Protein AF-A0A067BXY3-F1 (afdb_monomer_lite)

Foldseek 3Di:
DDDDDPDQDDFDDFDCPVLVVLLVQLLVLLLVLLVVVVVCLVLFDPQLNVLSVLLNVLSVLLSVLSNVLVVLLVVLVRRLVRLVVVLVPDPDPVVNVSSLVVNLVSLVCLLVSLVSSLVSLVSSLVSLVVSLVSLVSSLVRLCVSLPDDPPDDPVSNVVSVVVNVVVVVSSVSSNVSSVSSSVSSVVVNVVSVVRNVVSVVVSVVSPDDPVVVVVVVVVVVVVVVD

Sequence (226 aa):
MGNYFTTPPPPPPPVIARWRDAKSAGWGNCRGSILALLDEKYQYSPEALDCINAIYTHMDRALDLHQGATHEMYQWCDQVESYIGGFLLCDDRADAAKLRDAILPLLDVAEKTMKTTIKSLESAILDVNAAIGLLIQFRVAINKSFAPNAGRLVAQRNAATLSLDAANACLVATRDALERARDALKRDMDLAKAIAATSGVVRVFIGMDTLALSDVQQQYLLQARE

Radius of gyration: 27.61 Å; chains: 1; bounding box: 77×24×94 Å

Structure (mmCIF, N/CA/C/O backbone):
data_AF-A0A067BXY3-F1
#
_entry.id   AF-A0A067BXY3-F1
#
loop_
_atom_site.group_PDB
_atom_site.id
_atom_site.type_symbol
_atom_site.label_atom_id
_atom_site.label_alt_id
_atom_site.label_comp_id
_atom_site.label_asym_id
_atom_site.label_entity_id
_atom_site.label_seq_id
_atom_site.pdbx_PDB_ins_code
_atom_site.Cartn_x
_atom_site.Cartn_y
_atom_site.Cartn_z
_atom_site.occupancy
_atom_site.B_iso_or_equiv
_atom_site.auth_seq_id
_atom_site.auth_comp_id
_atom_site.auth_asym_id
_atom_site.auth_atom_id
_atom_site.pdbx_PDB_model_num
ATOM 1 N N . MET A 1 1 ? 3.308 -2.550 -52.127 1.00 38.56 1 MET A N 1
ATOM 2 C CA . MET A 1 1 ? 2.968 -1.798 -50.902 1.00 38.56 1 MET A CA 1
ATOM 3 C C . MET A 1 1 ? 2.252 -2.752 -49.967 1.00 38.56 1 MET A C 1
ATOM 5 O O . MET A 1 1 ? 1.154 -3.177 -50.291 1.00 38.56 1 MET A O 1
ATOM 9 N N . GLY A 1 2 ? 2.898 -3.161 -48.880 1.00 33.81 2 GLY A N 1
ATOM 10 C CA . GLY A 1 2 ? 2.303 -4.034 -47.871 1.00 33.81 2 GLY A CA 1
ATOM 11 C C . GLY A 1 2 ? 2.888 -3.664 -46.520 1.00 33.81 2 GLY A C 1
ATOM 12 O O . GLY A 1 2 ? 4.048 -3.965 -46.259 1.00 33.81 2 GLY A O 1
ATOM 13 N N . ASN A 1 3 ? 2.102 -2.943 -45.721 1.00 41.59 3 ASN A N 1
ATOM 14 C CA . ASN A 1 3 ? 2.408 -2.598 -44.338 1.00 41.59 3 ASN A CA 1
ATOM 15 C C . ASN A 1 3 ? 2.395 -3.883 -43.502 1.00 41.59 3 ASN A C 1
ATOM 17 O O . ASN A 1 3 ? 1.326 -4.359 -43.125 1.00 41.59 3 ASN A O 1
ATOM 21 N N . TYR A 1 4 ? 3.569 -4.440 -43.212 1.00 41.94 4 TYR A N 1
ATOM 22 C CA . TYR A 1 4 ? 3.706 -5.473 -42.192 1.00 41.94 4 TYR A CA 1
ATOM 23 C C . TYR A 1 4 ? 3.948 -4.793 -40.844 1.00 41.94 4 TYR A C 1
ATOM 25 O O . TYR A 1 4 ? 5.049 -4.352 -40.544 1.00 41.94 4 TYR A O 1
ATOM 33 N N . PHE A 1 5 ? 2.856 -4.656 -40.092 1.00 39.19 5 PHE A N 1
ATOM 34 C CA . PHE A 1 5 ? 2.786 -4.661 -38.630 1.00 39.19 5 PHE A CA 1
ATOM 35 C C . PHE A 1 5 ? 3.930 -3.970 -37.868 1.00 39.19 5 PHE A C 1
ATOM 37 O O . PHE A 1 5 ? 4.906 -4.581 -37.447 1.00 39.19 5 PHE A O 1
ATOM 44 N N . THR A 1 6 ? 3.703 -2.692 -37.570 1.00 43.66 6 THR A N 1
ATOM 45 C CA . THR A 1 6 ? 4.371 -1.873 -36.544 1.00 43.66 6 THR A CA 1
ATOM 46 C C . THR A 1 6 ? 3.985 -2.292 -35.116 1.00 43.66 6 THR A C 1
ATOM 48 O O . THR A 1 6 ? 3.728 -1.443 -34.262 1.00 43.66 6 THR A O 1
ATOM 51 N N . THR A 1 7 ? 3.849 -3.589 -34.845 1.00 43.31 7 THR A N 1
ATOM 52 C CA . THR A 1 7 ? 3.579 -4.076 -33.489 1.00 43.31 7 THR A CA 1
ATOM 53 C C . THR A 1 7 ? 4.906 -4.412 -32.821 1.00 43.31 7 THR A C 1
ATOM 55 O O . THR A 1 7 ? 5.652 -5.217 -33.385 1.00 43.31 7 THR A O 1
ATOM 58 N N . PRO A 1 8 ? 5.222 -3.814 -31.657 1.00 50.06 8 PRO A N 1
ATOM 59 C CA . PRO A 1 8 ? 6.421 -4.178 -30.917 1.00 50.06 8 PRO A CA 1
ATOM 60 C C . PRO A 1 8 ? 6.416 -5.686 -30.624 1.00 50.06 8 PRO A C 1
ATOM 62 O O . PRO A 1 8 ? 5.335 -6.277 -30.494 1.00 50.06 8 PRO A O 1
ATOM 65 N N . PRO A 1 9 ? 7.600 -6.321 -30.559 1.00 62.44 9 PRO A N 1
ATOM 66 C CA . PRO A 1 9 ? 7.697 -7.740 -30.249 1.00 62.44 9 PRO A CA 1
ATOM 67 C C . PRO A 1 9 ? 6.969 -8.028 -28.928 1.00 62.44 9 PRO A C 1
ATOM 69 O O . PRO A 1 9 ? 7.043 -7.208 -28.014 1.00 62.44 9 PRO A O 1
ATOM 72 N N . PRO A 1 10 ? 6.235 -9.147 -28.812 1.00 59.78 10 PRO A N 1
ATOM 73 C CA . PRO A 1 10 ? 5.548 -9.478 -27.573 1.00 59.78 10 PRO A CA 1
ATOM 74 C C . PRO A 1 10 ? 6.567 -9.605 -26.430 1.00 59.78 10 PRO A C 1
ATOM 76 O O . PRO A 1 10 ? 7.665 -10.126 -26.655 1.00 59.78 10 PRO A O 1
ATOM 79 N N . PRO A 1 11 ? 6.228 -9.148 -25.211 1.00 54.69 11 PRO A N 1
ATOM 80 C CA . PRO A 1 11 ? 7.117 -9.306 -24.074 1.00 54.69 11 PRO A CA 1
ATOM 81 C C . PRO A 1 11 ? 7.351 -10.805 -23.823 1.00 54.69 11 PRO A C 1
ATOM 83 O O . PRO A 1 11 ? 6.398 -11.592 -23.901 1.00 54.69 11 PRO A O 1
ATOM 86 N N . PRO A 1 12 ? 8.592 -11.224 -23.529 1.00 54.41 12 PRO A N 1
ATOM 87 C CA . PRO A 1 12 ? 8.839 -12.574 -23.040 1.00 54.41 12 PRO A CA 1
ATOM 88 C C . PRO A 1 12 ? 8.033 -12.863 -21.746 1.00 54.41 12 PRO A C 1
ATOM 90 O O . PRO A 1 12 ? 7.534 -11.944 -21.089 1.00 54.41 12 PRO A O 1
ATOM 93 N N . PRO A 1 13 ? 7.807 -14.144 -21.400 1.00 54.50 13 PRO A N 1
ATOM 94 C CA . PRO A 1 13 ? 6.911 -14.505 -20.303 1.00 54.50 13 PRO A CA 1
ATOM 95 C C . PRO A 1 13 ? 7.419 -13.987 -18.938 1.00 54.50 13 PRO A C 1
ATOM 97 O O . PRO A 1 13 ? 8.599 -14.158 -18.628 1.00 54.50 13 PRO A O 1
ATOM 100 N N . PRO A 1 14 ? 6.542 -13.397 -18.098 1.00 54.00 14 PRO A N 1
ATOM 101 C CA . PRO A 1 14 ? 6.926 -12.768 -16.832 1.00 54.00 14 PRO A CA 1
ATOM 102 C C . PRO A 1 14 ? 7.268 -13.776 -15.721 1.00 54.00 14 PRO A C 1
ATOM 104 O O . PRO A 1 14 ? 6.748 -14.896 -15.683 1.00 54.00 14 PRO A O 1
ATOM 107 N N . VAL A 1 15 ? 8.084 -13.352 -14.747 1.00 52.34 15 VAL A N 1
ATOM 108 C CA . VAL A 1 15 ? 8.437 -14.140 -13.551 1.00 52.34 15 VAL A CA 1
ATOM 109 C C . VAL A 1 15 ? 7.447 -13.839 -12.413 1.00 52.34 15 VAL A C 1
ATOM 111 O O . VAL A 1 15 ? 7.640 -12.954 -11.588 1.00 52.34 15 VAL A O 1
ATOM 114 N N . ILE A 1 16 ? 6.379 -14.637 -12.332 1.00 49.88 16 ILE A N 1
ATOM 115 C CA . ILE A 1 16 ? 5.170 -14.441 -11.494 1.00 49.88 16 ILE A CA 1
ATOM 116 C C . ILE A 1 16 ? 5.427 -14.362 -9.961 1.00 49.88 16 ILE A C 1
ATOM 118 O O . ILE A 1 16 ? 4.531 -14.009 -9.192 1.00 49.88 16 ILE A O 1
ATOM 122 N N . ALA A 1 17 ? 6.629 -14.678 -9.467 1.00 47.41 17 ALA A N 1
ATOM 123 C CA . ALA A 1 17 ? 6.896 -14.864 -8.034 1.00 47.41 17 ALA A CA 1
ATOM 124 C C . ALA A 1 17 ? 6.681 -13.601 -7.165 1.00 47.41 17 ALA A C 1
ATOM 126 O O . ALA A 1 17 ? 6.053 -13.693 -6.110 1.00 47.41 17 ALA A O 1
ATOM 127 N N . ARG A 1 18 ? 7.117 -12.415 -7.617 1.00 52.28 18 ARG A N 1
ATOM 128 C CA . ARG A 1 18 ? 7.128 -11.180 -6.794 1.00 52.28 18 ARG A CA 1
ATOM 129 C C . ARG A 1 18 ? 5.730 -10.654 -6.442 1.00 52.28 18 ARG A C 1
ATOM 131 O O . ARG A 1 18 ? 5.521 -10.062 -5.385 1.00 52.28 18 ARG A O 1
ATOM 138 N N . TRP A 1 19 ? 4.749 -10.948 -7.290 1.00 50.38 19 TRP A N 1
ATOM 139 C CA . TRP A 1 19 ? 3.349 -10.559 -7.121 1.00 50.38 19 TRP A CA 1
ATOM 140 C C . TRP A 1 19 ? 2.661 -11.215 -5.920 1.00 50.38 19 TRP A C 1
ATOM 142 O O . TRP A 1 19 ? 1.748 -10.634 -5.327 1.00 50.38 19 TRP A O 1
ATOM 152 N N . ARG A 1 20 ? 3.062 -12.443 -5.562 1.00 45.59 20 ARG A N 1
ATOM 153 C CA . ARG A 1 20 ? 2.504 -13.147 -4.395 1.00 45.59 20 ARG A CA 1
ATOM 154 C C . ARG A 1 20 ? 3.016 -12.568 -3.086 1.00 45.59 20 ARG A C 1
ATOM 156 O O . ARG A 1 20 ? 2.233 -12.448 -2.147 1.00 45.59 20 ARG A O 1
ATOM 163 N N . ASP A 1 21 ? 4.284 -12.178 -3.044 1.00 48.50 21 ASP A N 1
ATOM 164 C CA . ASP A 1 21 ? 4.921 -11.704 -1.817 1.00 48.50 21 ASP A CA 1
ATOM 165 C C . ASP A 1 21 ? 4.358 -10.344 -1.384 1.00 48.50 21 ASP A C 1
ATOM 167 O O . ASP A 1 21 ? 4.033 -10.167 -0.208 1.00 48.50 21 ASP A O 1
ATOM 171 N N . ALA A 1 22 ? 4.096 -9.436 -2.331 1.00 50.34 22 ALA A N 1
ATOM 172 C CA . ALA A 1 22 ? 3.440 -8.155 -2.058 1.00 50.34 22 ALA A CA 1
ATOM 173 C C . ALA A 1 22 ? 1.982 -8.306 -1.590 1.00 50.34 22 ALA A C 1
ATOM 175 O O . ALA A 1 22 ? 1.555 -7.630 -0.653 1.00 50.34 22 ALA A O 1
ATOM 176 N N . LYS A 1 23 ? 1.228 -9.262 -2.158 1.00 48.56 23 LYS A N 1
ATOM 177 C CA . LYS A 1 23 ? -0.114 -9.623 -1.659 1.00 48.56 23 LYS A CA 1
ATOM 178 C C . LYS A 1 23 ? -0.086 -10.207 -0.241 1.00 48.56 23 LYS A C 1
ATOM 180 O O . LYS A 1 23 ? -1.101 -10.165 0.451 1.00 48.56 23 LYS A O 1
ATOM 185 N N . SER A 1 24 ? 1.052 -10.744 0.202 1.00 47.94 24 SER A N 1
ATOM 186 C CA . SER A 1 24 ? 1.204 -11.376 1.517 1.00 47.94 24 SER A CA 1
ATOM 187 C C . SER A 1 24 ? 1.585 -10.411 2.647 1.00 47.94 24 SER A C 1
ATOM 189 O O . SER A 1 24 ? 1.616 -10.828 3.806 1.00 47.94 24 SER A O 1
ATOM 191 N N . ALA A 1 25 ? 1.864 -9.135 2.344 1.00 54.31 25 ALA A N 1
ATOM 192 C CA . ALA A 1 25 ? 2.421 -8.156 3.277 1.00 54.31 25 ALA A CA 1
ATOM 193 C C . ALA A 1 25 ? 1.459 -7.779 4.426 1.00 54.31 25 ALA A C 1
ATOM 195 O O . ALA A 1 25 ? 0.867 -6.708 4.444 1.00 54.31 25 ALA A O 1
ATOM 196 N N . GLY A 1 26 ? 1.273 -8.666 5.407 1.00 60.56 26 GLY A N 1
ATOM 197 C CA . GLY A 1 26 ? 0.579 -8.406 6.676 1.00 60.56 26 GLY A CA 1
ATOM 198 C C . GLY A 1 26 ? -0.936 -8.164 6.599 1.00 60.56 26 GLY A C 1
ATOM 199 O O . GLY A 1 26 ? -1.611 -8.288 7.623 1.00 60.56 26 GLY A O 1
ATOM 200 N N . TRP A 1 27 ? -1.491 -7.892 5.414 1.00 71.31 27 TRP A N 1
ATOM 201 C CA . TRP A 1 27 ? -2.904 -7.566 5.206 1.00 71.31 27 TRP A CA 1
ATOM 202 C C . TRP A 1 27 ? -3.862 -8.665 5.658 1.00 71.31 27 TRP A C 1
ATOM 204 O O . TRP A 1 27 ? -4.908 -8.356 6.220 1.00 71.31 27 TRP A O 1
ATOM 214 N N . GLY A 1 28 ? -3.499 -9.942 5.487 1.00 72.50 28 GLY A N 1
ATOM 215 C CA . GLY A 1 28 ? -4.314 -11.067 5.962 1.00 72.50 28 GLY A CA 1
ATOM 216 C C . GLY A 1 28 ? -4.523 -11.039 7.479 1.00 72.50 28 GLY A C 1
ATOM 217 O O . GLY A 1 28 ? -5.653 -11.148 7.950 1.00 72.50 28 GLY A O 1
ATOM 218 N N . ASN A 1 29 ? -3.451 -10.794 8.238 1.00 74.19 29 ASN A N 1
ATOM 219 C CA . ASN A 1 29 ? -3.524 -10.667 9.695 1.00 74.19 29 ASN A CA 1
ATOM 220 C C . ASN A 1 29 ? -4.295 -9.410 10.099 1.00 74.19 29 ASN A C 1
ATOM 222 O O . ASN A 1 29 ? -5.140 -9.467 10.984 1.00 74.19 29 ASN A O 1
ATOM 226 N N . CYS A 1 30 ? -4.043 -8.289 9.421 1.00 75.25 30 CYS A N 1
ATOM 227 C CA . CYS A 1 30 ? -4.714 -7.031 9.717 1.00 75.25 30 CYS A CA 1
ATOM 228 C C . CYS A 1 30 ? -6.228 -7.103 9.477 1.00 75.25 30 CYS A C 1
ATOM 230 O O . CYS A 1 30 ? -7.015 -6.687 10.326 1.00 75.25 30 CYS A O 1
ATOM 232 N N . ARG A 1 31 ? -6.644 -7.684 8.347 1.00 79.31 31 ARG A N 1
ATOM 233 C CA . ARG A 1 31 ? -8.053 -7.912 8.022 1.00 79.31 31 ARG A CA 1
ATOM 234 C C . ARG A 1 31 ? -8.691 -8.897 8.998 1.00 79.31 31 ARG A C 1
ATOM 236 O O . ARG A 1 31 ? -9.789 -8.636 9.472 1.00 79.31 31 ARG A O 1
ATOM 243 N N . GLY A 1 32 ? -7.991 -9.981 9.342 1.00 80.31 32 GLY A N 1
ATOM 244 C CA . GLY A 1 32 ? -8.447 -10.949 10.341 1.00 80.31 32 GLY A CA 1
ATOM 245 C C . GLY A 1 32 ? -8.714 -10.311 11.706 1.00 80.31 32 GLY A C 1
ATOM 246 O O . GLY A 1 32 ? -9.763 -10.555 12.292 1.00 80.31 32 GLY A O 1
ATOM 247 N N . SER A 1 33 ? -7.821 -9.437 12.183 1.00 81.31 33 SER A N 1
ATOM 248 C CA . SER A 1 33 ? -8.006 -8.728 13.456 1.00 81.31 33 SER A CA 1
ATOM 249 C C . SER A 1 33 ? -9.225 -7.798 13.452 1.00 81.31 33 SER A C 1
ATOM 251 O O . SER A 1 33 ? -9.976 -7.775 14.421 1.00 81.31 33 SER A O 1
ATOM 253 N N . ILE A 1 34 ? -9.465 -7.066 12.360 1.00 81.12 34 ILE A N 1
ATOM 254 C CA . ILE A 1 34 ? -10.625 -6.163 12.257 1.00 81.12 34 ILE A CA 1
ATOM 255 C C . ILE A 1 34 ? -11.932 -6.950 12.144 1.00 81.12 34 ILE A C 1
ATOM 257 O O . ILE A 1 34 ? -12.920 -6.580 12.772 1.00 81.12 34 ILE A O 1
ATOM 261 N N . LEU A 1 35 ? -11.947 -8.040 11.373 1.00 82.56 35 LEU A N 1
ATOM 262 C CA . LEU A 1 35 ? -13.122 -8.907 11.262 1.00 82.56 35 LEU A CA 1
ATOM 263 C C . LEU A 1 35 ? -13.474 -9.546 12.610 1.00 82.56 35 LEU A C 1
ATOM 265 O O . LEU A 1 35 ? -14.639 -9.532 12.986 1.00 82.56 35 LEU A O 1
ATOM 269 N N . ALA A 1 36 ? -12.475 -9.989 13.379 1.00 81.12 36 ALA A N 1
ATOM 270 C CA . ALA A 1 36 ? -12.698 -10.508 14.727 1.00 81.12 36 ALA A CA 1
ATOM 271 C C . ALA A 1 36 ? -13.331 -9.464 15.668 1.00 81.12 36 ALA A C 1
ATOM 273 O O . ALA A 1 36 ? -14.177 -9.808 16.486 1.00 81.12 36 ALA A O 1
ATOM 274 N N . LEU A 1 37 ? -12.967 -8.181 15.541 1.00 80.44 37 LEU A N 1
ATOM 275 C CA . LEU A 1 37 ? -13.637 -7.100 16.273 1.00 80.44 37 LEU A CA 1
ATOM 276 C C . LEU A 1 37 ? -15.075 -6.872 15.771 1.00 80.44 37 LEU A C 1
ATOM 278 O O . LEU A 1 37 ? -15.977 -6.616 16.561 1.00 80.44 37 LEU A O 1
ATOM 282 N N . LEU A 1 38 ? -15.320 -6.973 14.465 1.00 83.56 38 LEU A N 1
ATOM 283 C CA . LEU A 1 38 ? -16.661 -6.810 13.893 1.00 83.56 38 LEU A CA 1
ATOM 284 C C . LEU A 1 38 ? -17.624 -7.952 14.242 1.00 83.56 38 LEU A C 1
ATOM 286 O O . LEU A 1 38 ? -18.831 -7.712 14.301 1.00 83.56 38 LEU A O 1
ATOM 290 N N . ASP A 1 39 ? -17.130 -9.163 14.487 1.00 83.06 39 ASP A N 1
ATOM 291 C CA . ASP A 1 39 ? -17.970 -10.301 14.883 1.00 83.06 39 ASP A CA 1
ATOM 292 C C . ASP A 1 39 ? -18.696 -10.036 16.215 1.00 83.06 39 ASP A C 1
ATOM 294 O O . ASP A 1 39 ? -19.840 -10.452 16.407 1.00 83.06 39 ASP A O 1
ATOM 298 N N . GLU A 1 40 ? -18.095 -9.225 17.087 1.00 79.31 40 GLU A N 1
ATOM 299 C CA . GLU A 1 40 ? -18.643 -8.845 18.393 1.00 79.31 40 GLU A CA 1
ATOM 300 C C . GLU A 1 40 ? -19.527 -7.581 18.353 1.00 79.31 40 GLU A C 1
ATOM 302 O O . GLU A 1 40 ? -19.946 -7.064 19.393 1.00 79.31 40 GLU A O 1
ATOM 307 N N . LYS A 1 41 ? -19.869 -7.079 17.156 1.00 78.62 41 LYS A N 1
ATOM 308 C CA . LYS A 1 41 ? -20.565 -5.790 16.953 1.00 78.62 41 LYS A CA 1
ATOM 309 C C . LYS A 1 41 ? -21.865 -5.603 17.735 1.00 78.62 41 LYS A C 1
ATOM 311 O O . LYS A 1 41 ? -22.236 -4.473 18.039 1.00 78.62 41 LYS A O 1
ATOM 316 N N . TYR A 1 42 ? -22.574 -6.685 18.053 1.00 79.06 42 TYR A N 1
ATOM 317 C CA . TYR A 1 42 ? -23.852 -6.628 18.772 1.00 79.06 42 TYR A CA 1
ATOM 318 C C . TYR A 1 42 ? -23.696 -6.219 20.240 1.00 79.06 42 TYR A C 1
ATOM 320 O O . TYR A 1 42 ? -24.674 -5.832 20.875 1.00 79.06 42 TYR A O 1
ATOM 328 N N . GLN A 1 43 ? -22.477 -6.299 20.777 1.00 77.00 43 GLN A N 1
ATOM 329 C CA . GLN A 1 43 ? -22.164 -5.916 22.152 1.00 77.00 43 GLN A CA 1
ATOM 330 C C . GLN A 1 43 ? -21.762 -4.439 22.277 1.00 77.00 43 GLN A C 1
ATOM 332 O O . GLN A 1 43 ? -21.545 -3.943 23.383 1.00 77.00 43 GLN A O 1
ATOM 337 N N . TYR A 1 44 ? -21.616 -3.735 21.153 1.00 81.56 44 TYR A N 1
ATOM 338 C CA . TYR A 1 44 ? -21.044 -2.396 21.116 1.00 81.56 44 TYR A CA 1
ATOM 339 C C . TYR A 1 44 ? -22.105 -1.312 21.276 1.00 81.56 44 TYR A C 1
ATOM 341 O O . TYR A 1 44 ? -23.238 -1.433 20.810 1.00 81.56 44 TYR A O 1
ATOM 349 N N . SER A 1 45 ? -21.718 -0.212 21.926 1.00 85.94 45 SER A N 1
ATOM 350 C CA . SER A 1 45 ? -22.503 1.018 21.872 1.00 85.94 45 SER A CA 1
ATOM 351 C C . SER A 1 45 ? -22.555 1.546 20.428 1.00 85.94 45 SER A C 1
ATOM 353 O O . SER A 1 45 ? -21.657 1.238 19.639 1.00 85.94 45 SER A O 1
ATOM 355 N N . PRO A 1 46 ? -23.547 2.385 20.069 1.00 89.06 46 PRO A N 1
ATOM 356 C CA . PRO A 1 46 ? -23.598 3.008 18.743 1.00 89.06 46 PRO A CA 1
ATOM 357 C C . PRO A 1 46 ? -22.292 3.733 18.378 1.00 89.06 46 PRO A C 1
ATOM 359 O O . PRO A 1 46 ? -21.764 3.562 17.289 1.00 89.06 46 PRO A O 1
ATOM 362 N N . GLU A 1 47 ? -21.706 4.443 19.345 1.00 89.31 47 GLU A N 1
ATOM 363 C CA . GLU A 1 47 ? -20.437 5.168 19.196 1.00 89.31 47 GLU A CA 1
ATOM 364 C C . GLU A 1 47 ? -19.271 4.223 18.840 1.00 89.31 47 GLU A C 1
ATOM 366 O O . GLU A 1 47 ? -18.446 4.520 17.975 1.00 89.31 47 GLU A O 1
ATOM 371 N N . ALA A 1 48 ? -19.200 3.062 19.499 1.00 87.12 48 ALA A N 1
ATOM 372 C CA . ALA A 1 48 ? -18.185 2.048 19.234 1.00 87.12 48 ALA A CA 1
ATOM 373 C C . ALA A 1 48 ? -18.419 1.354 17.878 1.00 87.12 48 ALA A C 1
ATOM 375 O O . ALA A 1 48 ? -17.462 1.078 17.151 1.00 87.12 48 ALA A O 1
ATOM 376 N N . LEU A 1 49 ? -19.683 1.132 17.510 1.00 88.88 49 LEU A N 1
ATOM 377 C CA . LEU A 1 49 ? -20.070 0.563 16.222 1.00 88.88 49 LEU A CA 1
ATOM 378 C C . LEU A 1 49 ? -19.674 1.476 15.050 1.00 88.88 49 LEU A C 1
ATOM 380 O O . LEU A 1 49 ? -19.115 1.004 14.059 1.00 88.88 49 LEU A O 1
ATOM 384 N N . ASP A 1 50 ? -19.900 2.782 15.178 1.00 91.81 50 ASP A N 1
ATOM 385 C CA . ASP A 1 50 ? -19.504 3.762 14.164 1.00 91.81 50 ASP A CA 1
ATOM 386 C C . ASP A 1 50 ? -17.983 3.771 13.970 1.00 91.81 50 ASP A C 1
ATOM 388 O O . ASP A 1 50 ? -17.493 3.759 12.837 1.00 91.81 50 ASP A O 1
ATOM 392 N N . CYS A 1 51 ? -17.222 3.698 15.069 1.00 91.62 51 CYS A N 1
ATOM 393 C CA . CYS A 1 51 ? -15.764 3.644 15.005 1.00 91.62 51 CYS A CA 1
ATOM 394 C C . CYS A 1 51 ? -15.264 2.390 14.275 1.00 91.62 51 CYS A C 1
ATOM 396 O O . CYS A 1 51 ? -14.423 2.510 13.384 1.00 91.62 51 CYS A O 1
ATOM 398 N N . ILE A 1 52 ? -15.760 1.192 14.618 1.00 90.00 52 ILE A N 1
ATOM 399 C CA . ILE A 1 52 ? -15.273 -0.054 14.000 1.00 90.00 52 ILE A CA 1
ATOM 400 C C . ILE A 1 52 ? -15.665 -0.169 12.520 1.00 90.00 52 ILE A C 1
ATOM 402 O O . ILE A 1 52 ? -14.861 -0.629 11.708 1.00 90.00 52 ILE A O 1
ATOM 406 N N . ASN A 1 53 ? -16.839 0.340 12.134 1.00 91.31 53 ASN A N 1
ATOM 407 C CA . ASN A 1 53 ? -17.243 0.422 10.728 1.00 91.31 53 ASN A CA 1
ATOM 408 C C . ASN A 1 53 ? -16.356 1.395 9.934 1.00 91.31 53 ASN A C 1
ATOM 410 O O . ASN A 1 53 ? -15.946 1.097 8.807 1.00 91.31 53 ASN A O 1
ATOM 414 N N . ALA A 1 54 ? -16.019 2.547 10.523 1.00 93.62 54 ALA A N 1
ATOM 415 C CA . ALA A 1 54 ? -15.107 3.504 9.907 1.00 93.62 54 ALA A CA 1
ATOM 416 C C . ALA A 1 54 ? -13.686 2.928 9.775 1.00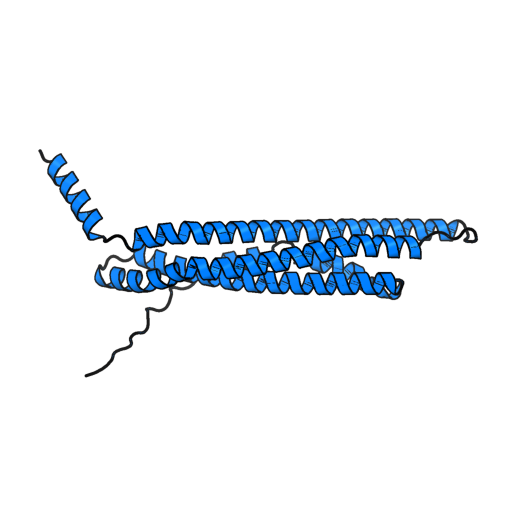 93.62 54 ALA A C 1
ATOM 418 O O . ALA A 1 54 ? -13.080 3.055 8.710 1.00 93.62 54 ALA A O 1
ATOM 419 N N . ILE A 1 55 ? -13.183 2.228 10.802 1.00 91.75 55 ILE A N 1
ATOM 420 C CA . ILE A 1 55 ? -11.897 1.508 10.757 1.00 91.75 55 ILE A CA 1
ATOM 421 C C . ILE A 1 55 ? -11.881 0.524 9.589 1.00 91.75 55 ILE A C 1
ATOM 423 O O . ILE A 1 55 ? -10.950 0.556 8.786 1.00 91.75 55 ILE A O 1
ATOM 427 N N . TYR A 1 56 ? -12.918 -0.311 9.471 1.00 89.69 56 TYR A N 1
ATOM 428 C CA . TYR A 1 56 ? -13.043 -1.268 8.375 1.00 89.69 56 TYR A CA 1
ATOM 429 C C . TYR A 1 56 ? -13.012 -0.571 7.011 1.00 89.69 56 TYR A C 1
ATOM 431 O O . TYR A 1 56 ? -12.231 -0.951 6.147 1.00 89.69 56 TYR A O 1
ATOM 439 N N . THR A 1 57 ? -13.789 0.502 6.844 1.00 93.12 57 THR A N 1
ATOM 440 C CA . THR A 1 57 ? -13.874 1.255 5.580 1.00 93.12 57 THR A CA 1
ATOM 441 C C . THR A 1 57 ? -12.542 1.892 5.178 1.00 93.12 57 THR A C 1
ATOM 443 O O . THR A 1 57 ? -12.175 1.887 4.005 1.00 93.12 57 THR A O 1
ATOM 446 N N . HIS A 1 58 ? -11.802 2.474 6.125 1.00 92.50 58 HIS A N 1
ATOM 447 C CA . HIS A 1 58 ? -10.458 2.990 5.847 1.00 92.50 58 HIS A CA 1
ATOM 448 C C . HIS A 1 58 ? -9.503 1.865 5.453 1.00 92.50 58 HIS A C 1
ATOM 450 O O . HIS A 1 58 ? -8.725 2.005 4.516 1.00 92.50 58 HIS A O 1
ATOM 456 N N . MET A 1 59 ? -9.595 0.727 6.129 1.00 89.19 59 MET A N 1
ATOM 457 C CA . MET A 1 59 ? -8.699 -0.392 5.885 1.00 89.19 59 MET A CA 1
ATOM 458 C C . MET A 1 59 ? -8.926 -1.108 4.566 1.00 89.19 59 MET A C 1
ATOM 460 O O . MET A 1 59 ? -7.957 -1.472 3.904 1.00 89.19 59 MET A O 1
ATOM 464 N N . ASP A 1 60 ? -10.183 -1.267 4.172 1.00 88.25 60 ASP A N 1
ATOM 465 C CA . ASP A 1 60 ? -10.555 -1.827 2.876 1.00 88.25 60 ASP A CA 1
ATOM 466 C C . ASP A 1 60 ? -10.050 -0.923 1.739 1.00 88.25 60 ASP A C 1
ATOM 468 O O . ASP A 1 60 ? -9.345 -1.381 0.843 1.00 88.25 60 ASP A O 1
ATOM 472 N N . ARG A 1 61 ? -10.252 0.399 1.857 1.00 90.56 61 ARG A N 1
ATOM 473 C CA . ARG A 1 61 ? -9.706 1.379 0.901 1.00 90.56 61 ARG A CA 1
ATOM 474 C C . ARG A 1 61 ? -8.181 1.356 0.827 1.00 90.56 61 ARG A C 1
ATOM 476 O O . ARG A 1 61 ? -7.626 1.386 -0.269 1.00 90.56 61 ARG A O 1
ATOM 483 N N . ALA A 1 62 ? -7.493 1.285 1.967 1.00 89.62 62 ALA A N 1
ATOM 484 C CA . ALA A 1 62 ? -6.035 1.203 1.992 1.00 89.62 62 ALA A CA 1
ATOM 485 C C . ALA A 1 62 ? -5.517 -0.063 1.290 1.00 89.62 62 ALA A C 1
ATOM 487 O O . ALA A 1 62 ? -4.517 -0.003 0.572 1.00 89.62 62 ALA A O 1
ATOM 488 N N . LEU A 1 63 ? -6.206 -1.193 1.481 1.00 87.25 63 LEU A N 1
ATOM 489 C CA . LEU A 1 63 ? -5.888 -2.454 0.820 1.00 87.25 63 LEU A CA 1
ATOM 490 C C . LEU A 1 63 ? -6.083 -2.351 -0.696 1.00 87.25 63 LEU A C 1
ATOM 492 O O . LEU A 1 63 ? -5.192 -2.753 -1.443 1.00 87.25 63 LEU A O 1
ATOM 496 N N . ASP A 1 64 ? -7.199 -1.785 -1.151 1.00 88.25 64 ASP A N 1
ATOM 497 C CA . ASP A 1 64 ? -7.481 -1.606 -2.578 1.00 88.25 64 ASP A CA 1
ATOM 498 C C . ASP A 1 64 ? -6.436 -0.710 -3.255 1.00 88.25 64 ASP A C 1
ATOM 500 O O . ASP A 1 64 ? -5.892 -1.054 -4.308 1.00 88.25 64 ASP A O 1
ATOM 504 N N . LEU A 1 65 ? -6.089 0.412 -2.616 1.00 90.12 65 LEU A N 1
ATOM 505 C CA . LEU A 1 65 ? -5.050 1.328 -3.093 1.00 90.12 65 LEU A CA 1
ATOM 506 C C . LEU A 1 65 ? -3.680 0.646 -3.177 1.00 90.12 65 LEU A C 1
ATOM 508 O O . LEU A 1 65 ? -2.958 0.833 -4.162 1.00 90.12 65 LEU A O 1
ATOM 512 N N . HIS A 1 66 ? -3.323 -0.162 -2.173 1.00 88.38 66 HIS A N 1
ATOM 513 C CA . HIS A 1 66 ? -2.078 -0.933 -2.162 1.00 88.38 66 HIS A CA 1
ATOM 514 C C . HIS A 1 66 ? -2.039 -1.979 -3.272 1.00 88.38 66 HIS A C 1
ATOM 516 O O . HIS A 1 66 ? -1.058 -2.055 -4.013 1.00 88.38 66 HIS A O 1
ATOM 522 N N . GLN A 1 67 ? -3.105 -2.765 -3.419 1.00 84.75 67 GLN A N 1
ATOM 523 C CA . GLN A 1 67 ? -3.191 -3.810 -4.437 1.00 84.75 67 GLN A CA 1
ATOM 524 C C . GLN A 1 67 ? -3.151 -3.228 -5.847 1.00 84.75 67 GLN A C 1
ATOM 526 O O . GLN A 1 67 ? -2.435 -3.757 -6.694 1.00 84.75 67 GLN A O 1
ATOM 531 N N . GLY A 1 68 ? -3.866 -2.128 -6.093 1.00 86.12 68 GLY A N 1
ATOM 532 C CA . GLY A 1 68 ? -3.819 -1.422 -7.371 1.00 86.12 68 GLY A CA 1
ATOM 533 C C . GLY A 1 68 ? -2.416 -0.899 -7.684 1.00 86.12 68 GLY A C 1
ATOM 534 O O . GLY A 1 68 ? -1.880 -1.164 -8.759 1.00 86.12 68 GLY A O 1
ATOM 535 N N . ALA A 1 69 ? -1.783 -0.229 -6.716 1.00 87.75 69 ALA A N 1
ATOM 536 C CA . ALA A 1 69 ? -0.457 0.361 -6.893 1.00 87.75 69 ALA A CA 1
ATOM 537 C C . ALA A 1 69 ? 0.634 -0.694 -7.124 1.00 87.75 69 ALA A C 1
ATOM 539 O O . ALA A 1 69 ? 1.479 -0.537 -8.005 1.00 87.75 69 ALA A O 1
ATOM 540 N N . THR A 1 70 ? 0.609 -1.777 -6.344 1.00 83.31 70 THR A N 1
ATOM 541 C CA . THR A 1 70 ? 1.567 -2.879 -6.485 1.00 83.31 70 THR A CA 1
ATOM 542 C C . THR A 1 70 ? 1.343 -3.656 -7.775 1.00 83.31 70 THR A C 1
ATOM 544 O O . THR A 1 70 ? 2.320 -3.981 -8.442 1.00 83.31 70 THR A O 1
ATOM 547 N N . HIS A 1 71 ? 0.090 -3.896 -8.179 1.00 84.69 71 HIS A N 1
ATOM 548 C CA . HIS A 1 71 ? -0.229 -4.517 -9.467 1.00 84.69 71 HIS A CA 1
ATOM 549 C C . HIS A 1 71 ? 0.408 -3.744 -10.626 1.00 84.69 71 HIS A C 1
ATOM 551 O O . HIS A 1 71 ? 1.144 -4.322 -11.421 1.00 84.69 71 HIS A O 1
ATOM 557 N N . GLU A 1 72 ? 0.164 -2.434 -10.697 1.00 85.31 72 GLU A N 1
ATOM 558 C CA . GLU A 1 72 ? 0.695 -1.584 -11.766 1.00 85.31 72 GLU A CA 1
ATOM 559 C C . GLU A 1 72 ? 2.232 -1.554 -11.760 1.00 85.31 72 GLU A C 1
ATOM 561 O O . GLU A 1 72 ? 2.867 -1.732 -12.802 1.00 85.31 72 GLU A O 1
ATOM 566 N N . MET A 1 73 ? 2.838 -1.396 -10.578 1.00 88.00 73 MET A N 1
ATOM 567 C CA . MET A 1 73 ? 4.293 -1.369 -10.420 1.00 88.00 73 MET A CA 1
ATOM 568 C C . MET A 1 73 ? 4.943 -2.682 -10.872 1.00 88.00 73 MET A C 1
ATOM 570 O O . MET A 1 73 ? 5.887 -2.654 -11.660 1.00 88.00 73 MET A O 1
ATOM 574 N N . TYR A 1 74 ? 4.452 -3.833 -10.401 1.00 85.00 74 TYR A N 1
ATOM 575 C CA . TYR A 1 74 ? 5.048 -5.125 -10.747 1.00 85.00 74 TYR A CA 1
ATOM 576 C C . TYR A 1 74 ? 4.806 -5.511 -12.202 1.00 85.00 74 TYR A C 1
ATOM 578 O O . TYR A 1 74 ? 5.701 -6.079 -12.820 1.00 85.00 74 TYR A O 1
ATOM 586 N N . GLN A 1 75 ? 3.656 -5.156 -12.778 1.00 84.94 75 GLN A N 1
ATOM 587 C CA . GLN A 1 75 ? 3.412 -5.354 -14.206 1.00 84.94 75 GLN A CA 1
ATOM 588 C C . GLN A 1 75 ? 4.425 -4.594 -15.055 1.00 84.94 75 GLN A C 1
ATOM 590 O O . GLN A 1 75 ? 4.973 -5.149 -16.008 1.00 84.94 75 GLN A O 1
ATOM 595 N N . TRP A 1 76 ? 4.702 -3.343 -14.687 1.00 89.25 76 TRP A N 1
ATOM 596 C CA . TRP A 1 76 ? 5.735 -2.557 -15.344 1.00 89.25 76 TRP A CA 1
ATOM 597 C C . TRP A 1 76 ? 7.123 -3.191 -15.159 1.00 89.25 76 TRP A C 1
ATOM 599 O O . TRP A 1 76 ? 7.851 -3.354 -16.139 1.00 89.25 76 TRP A O 1
ATOM 609 N N . CYS A 1 77 ? 7.476 -3.610 -13.936 1.00 87.25 77 CYS A N 1
ATOM 610 C CA . CYS A 1 77 ? 8.763 -4.253 -13.658 1.00 87.25 77 CYS A CA 1
ATOM 611 C C . CYS A 1 77 ? 8.962 -5.527 -14.480 1.00 87.25 77 CYS A C 1
ATOM 613 O O . CYS A 1 77 ? 10.016 -5.685 -15.086 1.00 87.25 77 CYS A O 1
ATOM 615 N N . ASP A 1 78 ? 7.960 -6.404 -14.528 1.00 86.06 78 ASP A N 1
ATOM 616 C CA . ASP A 1 78 ? 8.025 -7.659 -15.274 1.00 86.06 78 ASP A CA 1
ATOM 617 C C . ASP A 1 78 ? 8.234 -7.405 -16.767 1.00 86.06 78 ASP A C 1
ATOM 619 O O . ASP A 1 78 ? 9.073 -8.042 -17.400 1.00 86.06 78 ASP A O 1
ATOM 623 N N . GLN A 1 79 ? 7.500 -6.441 -17.329 1.00 85.88 79 GLN A N 1
ATOM 624 C CA . GLN A 1 79 ? 7.632 -6.083 -18.735 1.00 85.88 79 GLN A CA 1
ATOM 625 C C . GLN A 1 79 ? 9.042 -5.562 -19.044 1.00 85.8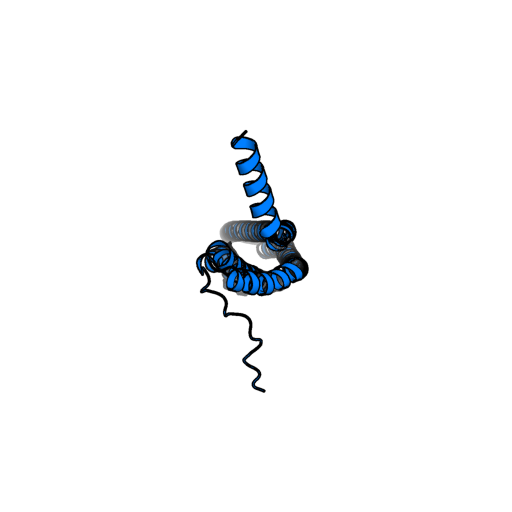8 79 GLN A C 1
ATOM 627 O O . GLN A 1 79 ? 9.667 -6.001 -20.010 1.00 85.88 79 GLN A O 1
ATOM 632 N N . VAL A 1 80 ? 9.562 -4.653 -18.217 1.00 88.50 80 VAL A N 1
ATOM 633 C CA . VAL A 1 80 ? 10.893 -4.062 -18.401 1.00 88.50 80 VAL A CA 1
ATOM 634 C C . VAL A 1 80 ? 12.002 -5.091 -18.200 1.00 88.50 80 VAL A C 1
ATOM 636 O O . VAL A 1 80 ? 12.885 -5.192 -19.048 1.00 88.50 80 VAL A O 1
ATOM 639 N N . GLU A 1 81 ? 11.946 -5.889 -17.132 1.00 87.75 81 GLU A N 1
ATOM 640 C CA . GLU A 1 81 ? 12.913 -6.960 -16.855 1.00 87.75 81 GLU A CA 1
ATOM 641 C C . GLU A 1 81 ? 12.971 -7.951 -18.019 1.00 87.75 81 GLU A C 1
ATOM 643 O O . GLU A 1 81 ? 14.052 -8.324 -18.476 1.00 87.75 81 GLU A O 1
ATOM 648 N N . SER A 1 82 ? 11.808 -8.298 -18.567 1.00 84.44 82 SER A N 1
ATOM 649 C CA . SER A 1 82 ? 11.709 -9.210 -19.692 1.00 84.44 82 SER A CA 1
ATOM 650 C C . SER A 1 82 ? 12.366 -8.667 -20.963 1.00 84.44 82 SER A C 1
ATOM 652 O O . SER A 1 82 ? 13.103 -9.399 -21.628 1.00 84.44 82 SER A O 1
ATOM 654 N N . TYR A 1 83 ? 12.133 -7.400 -21.315 1.00 85.38 83 TYR A N 1
ATOM 655 C CA . TYR A 1 83 ? 12.781 -6.816 -22.487 1.00 85.38 83 TYR A CA 1
ATOM 656 C C . TYR A 1 83 ? 14.282 -6.594 -22.275 1.00 85.38 83 TYR A C 1
ATOM 658 O O . TYR A 1 83 ? 15.058 -6.858 -23.191 1.00 85.38 83 TYR A O 1
ATOM 666 N N . ILE A 1 84 ? 14.709 -6.162 -21.082 1.00 86.75 84 ILE A N 1
ATOM 667 C CA . ILE A 1 84 ? 16.133 -6.010 -20.750 1.00 86.75 84 ILE A CA 1
ATOM 668 C C . ILE A 1 84 ? 16.849 -7.359 -20.854 1.00 86.75 84 ILE A C 1
ATOM 670 O O . ILE A 1 84 ? 17.909 -7.435 -21.468 1.00 86.75 84 ILE A O 1
ATOM 674 N N . GLY A 1 85 ? 16.264 -8.427 -20.307 1.00 85.06 85 GLY A N 1
ATOM 675 C CA . GLY A 1 85 ? 16.811 -9.778 -20.424 1.00 85.06 85 GLY A CA 1
ATOM 676 C C . GLY A 1 85 ? 16.955 -10.213 -21.882 1.00 85.06 85 GLY A C 1
ATOM 677 O O . GLY A 1 85 ? 18.012 -10.701 -22.273 1.00 85.06 85 GLY A O 1
ATOM 678 N N . GLY A 1 86 ? 15.933 -9.960 -22.707 1.00 83.69 86 GLY A N 1
ATOM 679 C CA . GLY A 1 86 ? 16.001 -10.205 -24.148 1.00 83.69 86 GLY A CA 1
ATOM 680 C C . GLY A 1 86 ? 17.111 -9.406 -24.832 1.00 83.69 86 GLY A C 1
ATOM 681 O O . GLY A 1 86 ? 17.865 -9.964 -25.620 1.00 83.69 86 GLY A O 1
ATOM 682 N N . PHE A 1 87 ? 17.249 -8.118 -24.506 1.00 85.12 87 PHE A N 1
ATOM 683 C CA . PHE A 1 87 ? 18.278 -7.245 -25.074 1.00 85.12 87 PHE A CA 1
ATOM 684 C C . PHE A 1 87 ? 19.694 -7.719 -24.728 1.00 85.12 87 PHE A C 1
ATOM 686 O O . PHE A 1 87 ? 20.558 -7.746 -25.599 1.00 85.12 87 PHE A O 1
ATOM 693 N N . LEU A 1 88 ? 19.927 -8.126 -23.477 1.00 83.19 88 LEU A N 1
ATOM 694 C CA . LEU A 1 88 ? 21.237 -8.590 -23.009 1.00 83.19 88 LEU A CA 1
ATOM 695 C C . LEU A 1 88 ? 21.649 -9.949 -23.588 1.00 83.19 88 LEU A C 1
ATOM 697 O O . LEU A 1 88 ? 22.840 -10.228 -23.678 1.00 83.19 88 LEU A O 1
ATOM 701 N N . LEU A 1 89 ? 20.681 -10.794 -23.949 1.00 84.00 89 LEU A N 1
ATOM 702 C CA . LEU A 1 89 ? 20.913 -12.128 -24.512 1.00 84.00 89 LEU A CA 1
ATOM 703 C C . LEU A 1 89 ? 20.864 -12.149 -26.049 1.00 84.00 89 LEU A C 1
ATOM 705 O O . LEU A 1 89 ? 20.967 -13.217 -26.647 1.00 84.00 89 LEU A O 1
ATOM 709 N N . CYS A 1 90 ? 20.654 -10.999 -26.691 1.00 82.12 90 CYS A N 1
ATOM 710 C CA . CYS A 1 90 ? 20.515 -10.914 -28.137 1.00 82.12 90 CYS A CA 1
ATOM 711 C C . CYS A 1 90 ? 21.885 -10.856 -28.824 1.00 82.12 90 CYS A C 1
ATOM 713 O O . CYS A 1 90 ? 22.614 -9.875 -28.682 1.00 82.12 90 CYS A O 1
ATOM 715 N N . ASP A 1 91 ? 22.197 -11.874 -29.626 1.00 78.44 91 ASP A N 1
ATOM 716 C CA . ASP A 1 91 ? 23.442 -11.933 -30.405 1.00 78.44 91 ASP A CA 1
ATOM 717 C C . ASP A 1 91 ? 23.373 -11.113 -31.710 1.00 78.44 91 ASP A C 1
ATOM 719 O O . ASP A 1 91 ? 24.400 -10.678 -32.239 1.00 78.44 91 ASP A O 1
ATOM 723 N N . ASP A 1 92 ? 22.167 -10.882 -32.242 1.00 85.88 92 ASP A N 1
ATOM 724 C CA . ASP A 1 92 ? 21.956 -10.126 -33.478 1.00 85.88 92 ASP A CA 1
ATOM 725 C C . ASP A 1 92 ? 21.791 -8.618 -33.223 1.00 85.88 92 ASP A C 1
ATOM 727 O O . ASP A 1 92 ? 21.016 -8.179 -32.369 1.00 85.88 92 ASP A O 1
ATOM 731 N N . ARG A 1 93 ? 22.501 -7.797 -34.009 1.00 80.31 93 ARG A N 1
ATOM 732 C CA . ARG A 1 93 ? 22.482 -6.331 -33.861 1.00 80.31 93 ARG A CA 1
ATOM 733 C C . ARG A 1 93 ? 21.149 -5.705 -34.269 1.00 80.31 93 ARG A C 1
ATOM 735 O O . ARG A 1 93 ? 20.768 -4.692 -33.683 1.00 80.31 93 ARG A O 1
ATOM 742 N N . ALA A 1 94 ? 20.463 -6.252 -35.271 1.00 83.25 94 ALA A N 1
ATOM 743 C CA . ALA A 1 94 ? 19.188 -5.704 -35.723 1.00 83.25 94 ALA A CA 1
ATOM 744 C C . ALA A 1 94 ? 18.077 -6.001 -34.708 1.00 83.25 94 ALA A C 1
ATOM 746 O O . ALA A 1 94 ? 17.245 -5.136 -34.433 1.00 83.25 94 ALA A O 1
ATOM 747 N N . ASP A 1 95 ? 18.088 -7.183 -34.101 1.00 82.06 95 ASP A N 1
ATOM 748 C CA . ASP A 1 95 ? 17.145 -7.552 -33.049 1.00 82.06 95 ASP A CA 1
ATOM 749 C C . ASP A 1 95 ? 17.441 -6.824 -31.727 1.00 82.06 95 ASP A C 1
ATOM 751 O O . ASP A 1 95 ? 16.509 -6.337 -31.081 1.00 82.06 95 ASP A O 1
ATOM 755 N N . ALA A 1 96 ? 18.716 -6.601 -31.382 1.00 83.62 96 ALA A N 1
ATOM 756 C CA . ALA A 1 96 ? 19.094 -5.753 -30.250 1.00 83.62 96 ALA A CA 1
ATOM 757 C C . ALA A 1 96 ? 18.617 -4.299 -30.431 1.00 83.62 96 ALA A C 1
ATOM 759 O O . ALA A 1 96 ? 18.150 -3.679 -29.475 1.00 83.62 96 ALA A O 1
ATOM 760 N N . ALA A 1 97 ? 18.674 -3.760 -31.655 1.00 85.31 97 ALA A N 1
ATOM 761 C CA . ALA A 1 97 ? 18.146 -2.430 -31.964 1.00 85.31 97 ALA A CA 1
ATOM 762 C C . ALA A 1 97 ? 16.616 -2.364 -31.802 1.00 85.31 97 ALA A C 1
ATOM 764 O O . ALA A 1 97 ? 16.110 -1.449 -31.157 1.00 85.31 97 ALA A O 1
ATOM 765 N N . LYS A 1 98 ? 15.873 -3.370 -32.283 1.00 86.50 98 LYS A N 1
ATOM 766 C CA . LYS A 1 98 ? 14.412 -3.441 -32.077 1.00 86.50 98 LYS A CA 1
ATOM 767 C C . LYS A 1 98 ? 14.039 -3.520 -30.596 1.00 86.50 98 LYS A C 1
ATOM 769 O O . LYS A 1 98 ? 13.073 -2.892 -30.170 1.00 86.50 98 LYS A O 1
ATOM 774 N N . LEU A 1 99 ? 14.786 -4.297 -29.809 1.00 86.81 99 LEU A N 1
ATOM 775 C CA . LEU A 1 99 ? 14.568 -4.410 -28.365 1.00 86.81 99 LEU A CA 1
ATOM 776 C C . LEU A 1 99 ? 14.897 -3.097 -27.649 1.00 86.81 99 LEU A C 1
ATOM 778 O O . LEU A 1 99 ? 14.128 -2.670 -26.793 1.00 86.81 99 LEU A O 1
ATOM 782 N N . ARG A 1 100 ? 15.975 -2.408 -28.043 1.00 88.19 100 ARG A N 1
ATOM 783 C CA . ARG A 1 100 ? 16.304 -1.055 -27.564 1.00 88.19 100 ARG A CA 1
ATOM 784 C C . ARG A 1 100 ? 15.149 -0.081 -27.813 1.00 88.19 100 ARG A C 1
ATOM 786 O O . ARG A 1 100 ? 14.700 0.571 -26.870 1.00 88.19 100 ARG A O 1
ATOM 793 N N . ASP A 1 101 ? 14.632 -0.037 -29.039 1.00 89.31 101 ASP 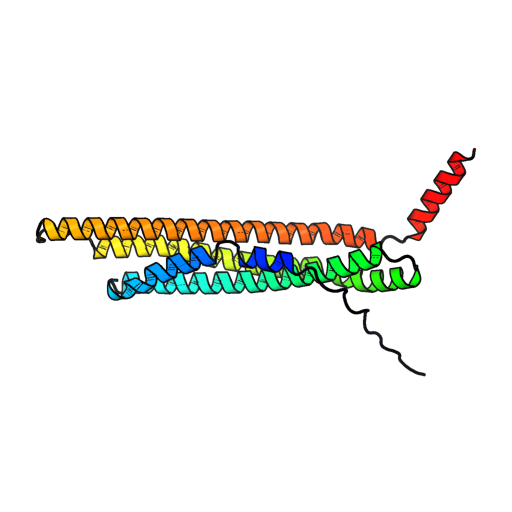A N 1
ATOM 794 C CA . ASP A 1 101 ? 13.512 0.831 -29.425 1.00 89.31 101 ASP A CA 1
ATOM 795 C C . ASP A 1 101 ? 12.217 0.499 -28.664 1.00 89.31 101 ASP A C 1
ATOM 797 O O . ASP A 1 101 ? 11.395 1.383 -28.425 1.00 89.31 101 ASP A O 1
ATOM 801 N N . ALA A 1 102 ? 12.038 -0.756 -28.236 1.00 88.06 102 ALA A N 1
ATOM 802 C CA . ALA A 1 102 ? 10.911 -1.177 -27.404 1.00 88.06 102 ALA A CA 1
ATOM 803 C C . ALA A 1 102 ? 11.091 -0.836 -25.909 1.00 88.06 102 ALA A C 1
ATOM 805 O O . ALA A 1 102 ? 10.113 -0.510 -25.235 1.00 88.06 102 ALA A O 1
ATOM 806 N N . ILE A 1 103 ? 12.320 -0.888 -25.378 1.00 90.88 103 ILE A N 1
ATOM 807 C CA . ILE A 1 103 ? 12.610 -0.646 -23.953 1.00 90.88 103 ILE A CA 1
ATOM 808 C C . ILE A 1 103 ? 12.606 0.842 -23.611 1.00 90.88 103 ILE A C 1
ATOM 810 O O . ILE A 1 103 ? 12.081 1.226 -22.565 1.00 90.88 103 ILE A O 1
ATOM 814 N N . LEU A 1 104 ? 13.194 1.689 -24.461 1.00 90.12 104 LEU A N 1
ATOM 815 C CA . LEU A 1 104 ? 13.358 3.114 -24.158 1.00 90.12 104 LEU A CA 1
ATOM 816 C C . LEU A 1 104 ? 12.025 3.819 -23.829 1.00 90.12 104 LEU A C 1
ATOM 818 O O . LEU A 1 104 ? 11.971 4.474 -22.786 1.00 90.12 104 LEU A O 1
ATOM 822 N N . PRO A 1 105 ? 10.924 3.621 -24.585 1.00 90.56 105 PRO A N 1
ATOM 823 C CA . PRO A 1 105 ? 9.624 4.192 -24.231 1.00 90.56 105 PRO A CA 1
ATOM 824 C C . PRO A 1 105 ? 9.075 3.700 -22.883 1.00 90.56 105 PRO A C 1
ATOM 826 O O . PRO A 1 105 ? 8.414 4.457 -22.175 1.00 90.56 105 PRO A O 1
ATOM 829 N N . LEU A 1 106 ? 9.348 2.445 -22.501 1.00 89.00 106 LEU A N 1
ATOM 830 C CA . LEU A 1 106 ? 8.926 1.895 -21.204 1.00 89.00 106 LEU A CA 1
ATOM 831 C C . LEU A 1 106 ? 9.696 2.530 -20.042 1.00 89.00 106 LEU A C 1
ATOM 833 O O . LEU A 1 106 ? 9.125 2.768 -18.975 1.00 89.00 106 LEU A O 1
ATOM 837 N N . LEU A 1 107 ? 10.979 2.828 -20.254 1.00 90.88 107 LEU A N 1
ATOM 838 C CA . LEU A 1 107 ? 11.811 3.539 -19.286 1.00 90.88 107 LEU A CA 1
ATOM 839 C C . LEU A 1 107 ? 11.473 5.037 -19.217 1.00 90.88 107 LEU A C 1
ATOM 841 O O . LEU A 1 107 ? 11.569 5.620 -18.139 1.00 90.88 107 LEU A O 1
ATOM 845 N N . ASP A 1 108 ? 11.022 5.647 -20.317 1.00 88.69 108 ASP A N 1
ATOM 846 C CA . ASP A 1 108 ? 10.578 7.049 -20.358 1.00 88.69 108 ASP A CA 1
ATOM 847 C C . ASP A 1 108 ? 9.330 7.293 -19.499 1.00 88.69 108 ASP A C 1
ATOM 849 O O . ASP A 1 108 ? 9.184 8.351 -18.883 1.00 88.69 108 ASP A O 1
ATOM 853 N N . VAL A 1 109 ? 8.426 6.312 -19.420 1.00 89.31 109 VAL A N 1
ATOM 854 C CA . VAL A 1 109 ? 7.215 6.416 -18.588 1.00 89.31 109 VAL A CA 1
ATOM 855 C C . VAL A 1 109 ? 7.435 5.993 -17.134 1.00 89.31 109 VAL A C 1
ATOM 857 O O . VAL A 1 109 ? 6.552 6.222 -16.309 1.00 89.31 109 VAL A O 1
ATOM 860 N N . ALA A 1 110 ? 8.606 5.441 -16.793 1.00 88.75 110 ALA A N 1
ATOM 861 C CA . ALA A 1 110 ? 8.909 4.896 -15.469 1.00 88.75 110 ALA A CA 1
ATOM 862 C C . ALA A 1 110 ? 8.677 5.908 -14.341 1.00 88.75 110 ALA A C 1
ATOM 864 O O . ALA A 1 110 ? 7.985 5.610 -13.371 1.00 88.75 110 ALA A O 1
ATOM 865 N N . GLU A 1 111 ? 9.201 7.130 -14.487 1.00 89.69 111 GLU A N 1
ATOM 866 C CA . GLU A 1 111 ? 9.046 8.181 -13.475 1.00 89.69 111 GLU A CA 1
ATOM 867 C C . GLU A 1 111 ? 7.565 8.500 -13.237 1.00 89.69 111 GLU A C 1
ATOM 869 O O . GLU A 1 111 ? 7.114 8.604 -12.095 1.00 89.69 111 GLU A O 1
ATOM 874 N N . LYS A 1 112 ? 6.783 8.607 -14.316 1.00 91.56 112 LYS A N 1
ATOM 875 C CA . LYS A 1 112 ? 5.348 8.883 -14.237 1.00 91.56 112 LYS A CA 1
ATOM 876 C C . LYS A 1 112 ? 4.601 7.738 -13.552 1.00 91.56 112 LYS A C 1
ATOM 878 O O . LYS A 1 112 ? 3.793 8.014 -12.666 1.00 91.56 112 LYS A O 1
ATOM 883 N N . THR A 1 113 ? 4.870 6.491 -13.935 1.00 90.19 113 THR A N 1
ATOM 884 C CA . THR A 1 113 ? 4.252 5.300 -13.335 1.00 90.19 113 THR A CA 1
ATOM 885 C C . THR A 1 113 ? 4.578 5.217 -11.847 1.00 90.19 113 THR A C 1
ATOM 887 O O . THR A 1 113 ? 3.666 5.208 -11.024 1.00 90.19 113 THR A O 1
ATOM 890 N N . MET A 1 114 ? 5.860 5.295 -11.473 1.00 93.06 114 MET A N 1
ATOM 891 C CA . MET A 1 114 ? 6.276 5.224 -10.069 1.00 93.06 114 MET A CA 1
ATOM 892 C C . MET A 1 114 ? 5.726 6.388 -9.241 1.00 93.06 114 MET A C 1
ATOM 894 O O . MET A 1 114 ? 5.346 6.198 -8.089 1.00 93.06 114 MET A O 1
ATOM 898 N N . LYS A 1 115 ? 5.606 7.593 -9.811 1.00 92.62 115 LYS A N 1
ATOM 899 C CA . LYS A 1 115 ? 4.971 8.733 -9.133 1.00 92.62 115 LYS A CA 1
ATOM 900 C C . LYS A 1 115 ? 3.484 8.496 -8.858 1.00 92.62 115 LYS A C 1
ATOM 902 O O . LYS A 1 115 ? 2.996 8.913 -7.808 1.00 92.62 115 LYS A O 1
ATOM 907 N N . THR A 1 116 ? 2.764 7.843 -9.769 1.00 92.62 116 THR A N 1
ATOM 908 C CA . THR A 1 116 ? 1.368 7.430 -9.547 1.00 92.62 116 THR A CA 1
ATOM 909 C C . THR A 1 116 ? 1.283 6.366 -8.453 1.00 92.62 116 THR A C 1
ATOM 911 O O . THR A 1 116 ? 0.497 6.527 -7.518 1.00 92.62 116 THR A O 1
ATOM 914 N N . THR A 1 117 ? 2.148 5.347 -8.499 1.00 91.88 117 THR A N 1
ATOM 915 C CA . THR A 1 117 ? 2.266 4.316 -7.456 1.00 91.88 117 THR A CA 1
ATOM 916 C C . THR A 1 117 ? 2.516 4.941 -6.083 1.00 91.88 117 THR A C 1
ATOM 918 O O . THR A 1 117 ? 1.781 4.657 -5.141 1.00 91.88 117 THR A O 1
ATOM 921 N N . ILE A 1 118 ? 3.492 5.850 -5.970 1.00 93.25 118 ILE A N 1
ATOM 922 C CA . ILE A 1 118 ? 3.829 6.545 -4.718 1.00 93.25 118 ILE A CA 1
ATOM 923 C C . ILE A 1 118 ? 2.613 7.288 -4.162 1.00 93.25 118 ILE A C 1
ATOM 925 O O . ILE A 1 118 ? 2.292 7.112 -2.992 1.00 93.25 118 ILE A O 1
ATOM 929 N N . LYS A 1 119 ? 1.884 8.049 -4.986 1.00 95.12 119 LYS A N 1
ATOM 930 C CA . LYS A 1 119 ? 0.677 8.767 -4.536 1.00 95.12 119 LYS A CA 1
ATOM 931 C C . LYS A 1 119 ? -0.421 7.833 -4.024 1.00 95.12 119 LYS A C 1
ATOM 933 O O . LYS A 1 119 ? -1.104 8.154 -3.048 1.00 95.12 119 LYS A O 1
ATOM 938 N N . SER A 1 120 ? -0.607 6.686 -4.678 1.00 93.31 120 SER A N 1
ATOM 939 C CA . SER A 1 120 ? -1.570 5.677 -4.221 1.00 93.31 120 SER A CA 1
ATOM 940 C C . SER A 1 120 ? -1.159 5.102 -2.861 1.00 93.31 120 SER A C 1
ATOM 942 O O . SER A 1 120 ? -1.978 5.019 -1.947 1.00 93.31 120 SER A O 1
ATOM 944 N N . LEU A 1 121 ? 0.132 4.800 -2.681 1.00 91.12 121 LEU A N 1
ATOM 945 C CA . LEU A 1 121 ? 0.680 4.312 -1.412 1.00 91.12 121 LEU A CA 1
ATOM 946 C C . LEU A 1 121 ? 0.617 5.369 -0.298 1.00 91.12 121 LEU A C 1
ATOM 948 O O . LEU A 1 121 ? 0.281 5.033 0.834 1.00 91.12 121 LEU A O 1
ATOM 952 N N . GLU A 1 122 ? 0.872 6.644 -0.599 1.00 94.12 122 GLU A N 1
ATOM 953 C CA . GLU A 1 122 ? 0.672 7.760 0.337 1.00 94.12 122 GLU A CA 1
ATOM 954 C C . GLU A 1 122 ? -0.786 7.838 0.804 1.00 94.12 122 GLU A C 1
ATOM 956 O O . GLU A 1 122 ? -1.049 7.965 2.001 1.00 94.12 122 GLU A O 1
ATOM 961 N N . SER A 1 123 ? -1.735 7.692 -0.125 1.00 94.94 123 SER A N 1
ATOM 962 C CA . SER A 1 123 ? -3.169 7.670 0.189 1.00 94.94 123 SER A CA 1
ATOM 963 C C . SER A 1 123 ? -3.529 6.474 1.078 1.00 94.94 123 SER A C 1
ATOM 965 O O . SER A 1 123 ? -4.199 6.645 2.095 1.00 94.94 123 SER A O 1
ATOM 967 N N . ALA A 1 124 ? -2.998 5.285 0.776 1.00 92.19 124 ALA A N 1
ATOM 968 C CA . ALA A 1 124 ? -3.181 4.098 1.609 1.00 92.19 124 ALA A CA 1
ATOM 969 C C . ALA A 1 124 ? -2.609 4.292 3.027 1.00 92.19 124 ALA A C 1
ATOM 971 O O . ALA A 1 124 ? -3.236 3.907 4.012 1.00 92.19 124 ALA A O 1
ATOM 972 N N . ILE A 1 125 ? -1.441 4.933 3.160 1.00 92.75 125 ILE A N 1
ATOM 973 C CA . ILE A 1 125 ? -0.838 5.253 4.464 1.00 92.75 125 ILE A CA 1
ATOM 974 C C . ILE A 1 125 ? -1.734 6.206 5.264 1.00 92.75 125 ILE A C 1
ATOM 976 O O . ILE A 1 125 ? -1.868 6.036 6.479 1.00 92.75 125 ILE A O 1
ATOM 980 N N . LEU A 1 126 ? -2.341 7.204 4.613 1.00 95.81 126 LEU A N 1
ATOM 981 C CA . LEU A 1 126 ? -3.283 8.118 5.263 1.00 95.81 126 LEU A CA 1
ATOM 982 C C . LEU A 1 126 ? -4.503 7.369 5.804 1.00 95.81 126 LEU A C 1
ATOM 984 O O . LEU A 1 126 ? -4.870 7.580 6.961 1.00 95.81 126 LEU A O 1
ATOM 988 N N . ASP A 1 127 ? -5.072 6.454 5.020 1.00 94.12 127 ASP A N 1
ATOM 989 C CA . ASP A 1 127 ? -6.194 5.621 5.452 1.00 94.12 127 ASP A CA 1
ATOM 990 C C . ASP A 1 127 ? -5.819 4.702 6.628 1.00 94.12 127 ASP A C 1
ATOM 992 O O . ASP A 1 127 ? -6.548 4.643 7.621 1.00 94.12 127 ASP A O 1
ATOM 996 N N . VAL A 1 128 ? -4.648 4.054 6.596 1.00 92.38 128 VAL A N 1
ATOM 997 C CA . VAL A 1 128 ? -4.174 3.233 7.728 1.00 92.38 128 VAL A CA 1
ATOM 998 C C . VAL A 1 128 ? -3.963 4.084 8.984 1.00 92.38 128 VAL A C 1
ATOM 1000 O O . VAL A 1 128 ? -4.353 3.682 10.080 1.00 92.38 128 VAL A O 1
ATOM 1003 N N . ASN A 1 129 ? -3.384 5.281 8.860 1.00 93.50 129 ASN A N 1
ATOM 1004 C CA . ASN A 1 129 ? -3.212 6.182 10.002 1.00 93.50 129 ASN A CA 1
ATOM 1005 C C . ASN A 1 129 ? -4.561 6.656 10.567 1.00 93.50 129 ASN A C 1
ATOM 1007 O O . ASN A 1 129 ? -4.706 6.746 11.789 1.00 93.50 129 ASN A O 1
ATOM 1011 N N . ALA A 1 130 ? -5.554 6.917 9.710 1.00 94.38 130 ALA A N 1
ATOM 1012 C CA . ALA A 1 130 ? -6.912 7.237 10.142 1.00 94.38 130 ALA A CA 1
ATOM 1013 C C . ALA A 1 130 ? -7.543 6.065 10.911 1.00 94.38 130 ALA A C 1
ATOM 1015 O O . ALA A 1 130 ? -8.084 6.269 11.998 1.00 94.38 130 ALA A O 1
ATOM 1016 N N . ALA A 1 131 ? -7.390 4.832 10.416 1.00 92.50 131 ALA A N 1
ATOM 1017 C CA . ALA A 1 131 ? -7.838 3.623 11.106 1.00 92.50 131 ALA A CA 1
ATOM 1018 C C . ALA A 1 131 ? -7.166 3.446 12.483 1.00 92.50 131 ALA A C 1
ATOM 1020 O O . ALA A 1 131 ? -7.845 3.156 13.469 1.00 92.50 131 ALA A O 1
ATOM 1021 N N . ILE A 1 132 ? -5.854 3.690 12.592 1.00 91.44 132 ILE A N 1
ATOM 1022 C CA . ILE A 1 132 ? -5.135 3.673 13.879 1.00 91.44 132 ILE A CA 1
ATOM 1023 C C . ILE A 1 132 ? -5.697 4.738 14.834 1.00 91.44 132 ILE A C 1
ATOM 1025 O O . ILE A 1 132 ? -5.927 4.456 16.010 1.00 91.44 132 ILE A O 1
ATOM 1029 N N . GLY A 1 133 ? -5.951 5.954 14.343 1.00 91.38 133 GLY A N 1
ATOM 1030 C CA . GLY A 1 133 ? -6.565 7.020 15.138 1.00 91.38 133 GLY A CA 1
ATOM 1031 C C . GLY A 1 133 ? -7.963 6.646 15.643 1.00 91.38 133 GLY A C 1
ATOM 1032 O O . GLY A 1 133 ? -8.286 6.871 16.811 1.00 91.38 133 GLY A O 1
ATOM 1033 N N . LEU A 1 134 ? -8.773 6.012 14.796 1.00 93.00 134 LEU A N 1
ATOM 1034 C CA . LEU A 1 134 ? -10.105 5.530 15.158 1.00 93.00 134 LEU A CA 1
ATOM 1035 C C . LEU A 1 134 ? -10.060 4.365 16.151 1.00 93.00 134 LEU A C 1
ATOM 1037 O O . LEU A 1 134 ? -10.936 4.287 17.006 1.00 93.00 134 LEU A O 1
ATOM 1041 N N . LEU A 1 135 ? -9.037 3.502 16.127 1.00 90.56 135 LEU A N 1
ATOM 1042 C CA . LEU A 1 135 ? -8.872 2.459 17.151 1.00 90.56 135 LEU A CA 1
ATOM 1043 C C . LEU A 1 135 ? -8.706 3.042 18.555 1.00 90.56 135 LEU A C 1
ATOM 1045 O O . LEU A 1 135 ? -9.192 2.462 19.526 1.00 90.56 135 LEU A O 1
ATOM 1049 N N . ILE A 1 136 ? -8.043 4.194 18.677 1.00 89.56 136 ILE A N 1
ATOM 1050 C CA . ILE A 1 136 ? -7.911 4.893 19.961 1.00 89.56 136 ILE A CA 1
ATOM 1051 C C . ILE A 1 136 ? -9.294 5.346 20.449 1.00 89.56 136 ILE A C 1
ATOM 1053 O O . ILE A 1 136 ? -9.627 5.145 21.617 1.00 89.56 136 ILE A O 1
ATOM 1057 N N . GLN A 1 137 ? -10.120 5.902 19.559 1.00 90.88 137 GLN A N 1
ATOM 1058 C CA . GLN A 1 137 ? -11.488 6.328 19.883 1.00 90.88 137 GLN A CA 1
ATOM 1059 C C . GLN A 1 137 ? -12.389 5.135 20.220 1.00 90.88 137 GLN A C 1
ATOM 1061 O O . GLN A 1 137 ? -13.092 5.151 21.231 1.00 90.88 137 GLN A O 1
ATOM 1066 N N . PHE A 1 138 ? -12.297 4.064 19.433 1.00 89.12 138 PHE A N 1
ATOM 1067 C CA . PHE A 1 138 ? -13.008 2.814 19.665 1.00 89.12 138 PHE A CA 1
ATOM 1068 C C . PHE A 1 138 ? -12.667 2.228 21.039 1.00 89.12 138 PHE A C 1
ATOM 1070 O O . PHE A 1 138 ? -13.564 1.898 21.810 1.00 89.12 138 PHE A O 1
ATOM 1077 N N . ARG A 1 139 ? -11.382 2.205 21.418 1.00 88.56 139 ARG A N 1
ATOM 1078 C CA . ARG A 1 139 ? -10.946 1.780 22.756 1.00 88.56 139 ARG A CA 1
ATOM 1079 C C . ARG A 1 139 ? -11.596 2.603 23.870 1.00 88.56 139 ARG A C 1
ATOM 1081 O O . ARG A 1 139 ? -12.025 2.040 24.875 1.00 88.56 139 ARG A O 1
ATOM 1088 N N . VAL A 1 140 ? -11.678 3.924 23.711 1.00 88.19 140 VAL A N 1
ATOM 1089 C CA . VAL A 1 140 ? -12.345 4.804 24.686 1.00 88.19 140 VAL A CA 1
ATOM 1090 C C . VAL A 1 140 ? -13.838 4.472 24.793 1.00 88.19 140 VAL A C 1
ATOM 1092 O O . VAL A 1 140 ? -14.355 4.358 25.906 1.00 88.19 140 VAL A O 1
ATOM 1095 N N . ALA A 1 141 ? -14.517 4.254 23.664 1.00 87.31 141 ALA A N 1
ATOM 1096 C CA . ALA A 1 141 ? -15.936 3.899 23.631 1.00 87.31 141 ALA A CA 1
ATOM 1097 C C . ALA A 1 141 ? -16.218 2.529 24.278 1.00 87.31 141 ALA A C 1
ATOM 1099 O O . ALA A 1 141 ? -17.172 2.390 25.050 1.00 87.31 141 ALA A O 1
ATOM 1100 N N . ILE A 1 142 ? -15.351 1.537 24.046 1.00 84.31 142 ILE A N 1
ATOM 1101 C CA . ILE A 1 142 ? -15.410 0.229 24.710 1.00 84.31 142 ILE A CA 1
ATOM 1102 C C . ILE A 1 142 ? -15.204 0.393 26.222 1.00 84.31 142 ILE A C 1
ATOM 1104 O O . ILE A 1 142 ? -16.061 -0.020 27.001 1.00 84.31 142 ILE A O 1
ATOM 1108 N N . ASN A 1 143 ? -14.150 1.085 26.666 1.00 83.88 143 ASN A N 1
ATOM 1109 C CA . ASN A 1 143 ? -13.901 1.317 28.096 1.00 83.88 143 ASN A CA 1
ATOM 1110 C C . ASN A 1 143 ? -15.090 1.991 28.803 1.00 83.88 143 ASN A C 1
ATOM 1112 O O . ASN A 1 143 ? -15.438 1.613 29.921 1.00 83.88 143 ASN A O 1
ATOM 1116 N N . LYS A 1 144 ? -15.743 2.957 28.147 1.00 82.19 144 LYS A N 1
ATOM 1117 C CA . LYS A 1 144 ? -16.950 3.621 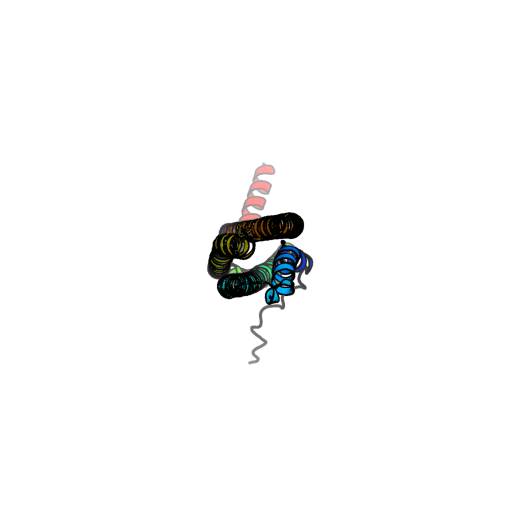28.661 1.00 82.19 144 LYS A CA 1
ATOM 1118 C C . LYS A 1 144 ? -18.133 2.652 28.779 1.00 82.19 144 LYS A C 1
ATOM 1120 O O . LYS A 1 144 ? -18.860 2.701 29.765 1.00 82.19 144 LYS A O 1
ATOM 1125 N N . SER A 1 145 ? -18.301 1.758 27.806 1.00 75.50 145 SER A N 1
ATOM 1126 C CA . SER A 1 145 ? -19.408 0.790 27.757 1.00 75.50 145 SER A CA 1
ATOM 1127 C C . SER A 1 145 ? -19.289 -0.305 28.825 1.00 75.50 145 SER A C 1
ATOM 1129 O O . SER A 1 145 ? -20.295 -0.767 29.366 1.00 75.50 145 SER A O 1
ATOM 1131 N N . PHE A 1 146 ? -18.059 -0.686 29.177 1.00 70.94 146 PHE A N 1
ATOM 1132 C CA . PHE A 1 146 ? -17.773 -1.720 30.177 1.00 70.94 146 PHE A CA 1
ATOM 1133 C C . PHE A 1 146 ? -17.436 -1.166 31.572 1.00 70.94 146 PHE A C 1
ATOM 1135 O O . PHE A 1 146 ? -17.172 -1.948 32.488 1.00 70.94 146 PHE A O 1
ATOM 1142 N N . ALA A 1 147 ? -17.489 0.157 31.772 1.00 69.94 147 ALA A N 1
ATOM 1143 C CA . ALA A 1 147 ? -17.179 0.788 33.050 1.00 69.94 147 ALA A CA 1
ATOM 1144 C C . ALA A 1 147 ? -18.065 0.224 34.190 1.00 69.94 147 ALA A C 1
ATOM 1146 O O . ALA A 1 147 ? -19.300 0.243 34.103 1.00 69.94 147 ALA A O 1
ATOM 1147 N N . PRO A 1 148 ? -17.473 -0.305 35.277 1.00 62.84 148 PRO A N 1
ATOM 1148 C CA . PRO A 1 148 ? -18.234 -0.937 36.346 1.00 62.84 148 PRO A CA 1
ATOM 1149 C C . PRO A 1 148 ? -19.010 0.092 37.185 1.00 62.84 148 PRO A C 1
ATOM 1151 O O . PRO A 1 148 ? -18.462 0.713 38.097 1.00 62.84 148 PRO A O 1
ATOM 1154 N N . ASN A 1 149 ? -20.321 0.209 36.950 1.00 63.78 149 ASN A N 1
ATOM 1155 C CA . ASN A 1 149 ? -21.217 1.034 37.773 1.00 63.78 149 ASN A CA 1
ATOM 1156 C C . ASN A 1 149 ? -21.139 0.663 39.267 1.00 63.78 149 ASN A C 1
ATOM 1158 O O . ASN A 1 149 ? -21.013 -0.513 39.625 1.00 63.78 149 ASN A O 1
ATOM 1162 N N . ALA A 1 150 ? -21.256 1.672 40.141 1.00 53.72 150 ALA A N 1
ATOM 1163 C CA . ALA A 1 150 ? -21.170 1.546 41.602 1.00 53.72 150 ALA A CA 1
ATOM 1164 C C . ALA A 1 150 ? -22.138 0.512 42.216 1.00 53.72 150 ALA A C 1
ATOM 1166 O O . ALA A 1 150 ? -21.835 -0.045 43.264 1.00 53.72 150 ALA A O 1
ATOM 1167 N N . GLY A 1 151 ? -23.258 0.218 41.543 1.00 59.09 151 GLY A N 1
ATOM 1168 C CA . GLY A 1 151 ? -24.291 -0.716 42.008 1.00 59.09 151 GLY A CA 1
ATOM 1169 C C . GLY A 1 151 ? -24.207 -2.158 41.483 1.00 59.09 151 GLY A C 1
ATOM 1170 O O . GLY A 1 151 ? -25.132 -2.924 41.735 1.00 59.09 151 GLY A O 1
ATOM 1171 N N . ARG A 1 152 ? -23.168 -2.554 40.729 1.00 69.25 152 ARG A N 1
ATOM 1172 C CA . ARG A 1 152 ? -23.042 -3.941 40.222 1.00 69.25 152 ARG A CA 1
ATOM 1173 C C . ARG A 1 152 ? -22.463 -4.891 41.273 1.00 69.25 152 ARG A C 1
ATOM 1175 O O . ARG A 1 152 ? -21.549 -4.526 42.012 1.00 69.25 152 ARG A O 1
ATOM 1182 N N . LEU A 1 153 ? -22.942 -6.139 41.273 1.00 73.50 153 LEU A N 1
ATOM 1183 C CA . LEU A 1 153 ? -22.396 -7.218 42.105 1.00 73.50 153 LEU A CA 1
ATOM 1184 C C . LEU A 1 153 ? -20.914 -7.472 41.770 1.00 73.50 153 LEU A C 1
ATOM 1186 O O . LEU A 1 153 ? -20.501 -7.341 40.616 1.00 73.50 153 LEU A O 1
ATOM 1190 N N . VAL A 1 154 ? -20.119 -7.893 42.761 1.00 75.44 154 VAL A N 1
ATOM 1191 C CA . VAL A 1 154 ? -18.668 -8.147 42.611 1.00 75.44 154 VAL A CA 1
ATOM 1192 C C . VAL A 1 154 ? -18.367 -9.113 41.457 1.00 75.44 154 VAL A C 1
ATOM 1194 O O . VAL A 1 154 ? -17.488 -8.842 40.645 1.00 75.44 154 VAL A O 1
ATOM 1197 N N . ALA A 1 155 ? -19.147 -10.188 41.313 1.00 73.31 155 ALA A N 1
ATOM 1198 C CA . ALA A 1 155 ? -18.987 -11.146 40.216 1.00 73.31 155 ALA A CA 1
ATOM 1199 C C . ALA A 1 155 ? -19.199 -10.513 38.825 1.00 73.31 155 ALA A C 1
ATOM 1201 O O . ALA A 1 155 ? -18.450 -10.800 37.894 1.00 73.31 155 ALA A O 1
ATOM 1202 N N . GLN A 1 156 ? -20.170 -9.602 38.689 1.00 69.44 156 GLN A N 1
ATOM 1203 C CA . GLN A 1 156 ? -20.432 -8.883 37.435 1.00 69.44 156 GLN A CA 1
ATOM 1204 C C . GLN A 1 156 ? -19.330 -7.868 37.120 1.00 69.44 156 GLN A C 1
ATOM 1206 O O . GLN A 1 156 ? -19.004 -7.657 35.955 1.00 69.44 156 GLN A O 1
ATOM 1211 N N . ARG A 1 157 ? -18.740 -7.248 38.150 1.00 70.25 157 ARG A N 1
ATOM 1212 C CA . ARG A 1 157 ? -17.568 -6.379 37.988 1.00 70.25 157 ARG A CA 1
ATOM 1213 C C . ARG A 1 157 ? -16.356 -7.171 37.502 1.00 70.25 157 ARG A C 1
ATOM 1215 O O . ARG A 1 157 ? -15.753 -6.768 36.519 1.00 70.25 157 ARG A O 1
ATOM 1222 N N . ASN A 1 158 ? -16.060 -8.319 38.112 1.00 77.25 158 ASN A N 1
ATOM 1223 C CA . ASN A 1 158 ? -14.935 -9.168 37.705 1.00 77.25 158 ASN A CA 1
ATOM 1224 C C . ASN A 1 158 ? -15.089 -9.695 36.267 1.00 77.25 158 ASN A C 1
ATOM 1226 O O . ASN A 1 158 ? -14.130 -9.668 35.501 1.00 77.25 158 ASN A O 1
ATOM 1230 N N . ALA A 1 159 ? -16.296 -10.121 35.878 1.00 74.31 159 ALA A N 1
ATOM 1231 C CA . ALA A 1 159 ? -16.579 -10.556 34.509 1.00 74.31 159 ALA A CA 1
ATOM 1232 C C . ALA A 1 159 ? -16.427 -9.414 33.483 1.00 74.31 159 ALA A C 1
ATOM 1234 O O . ALA A 1 159 ? -15.877 -9.623 32.400 1.00 74.31 159 ALA A O 1
ATOM 1235 N N . ALA A 1 160 ? -16.867 -8.198 33.833 1.00 70.31 160 ALA A N 1
ATOM 1236 C CA . ALA A 1 160 ? -16.681 -7.016 32.993 1.00 70.31 160 ALA A CA 1
ATOM 1237 C C . ALA A 1 160 ? -15.195 -6.662 32.824 1.00 70.31 160 ALA A C 1
ATOM 1239 O O . ALA A 1 160 ? -14.772 -6.375 31.708 1.00 70.31 160 ALA A O 1
ATOM 1240 N N . THR A 1 161 ? -14.394 -6.747 33.891 1.00 75.69 161 THR A N 1
ATOM 1241 C CA . THR A 1 161 ? -12.941 -6.520 33.828 1.00 75.69 161 THR A CA 1
ATOM 1242 C C . THR A 1 161 ? -12.245 -7.533 32.918 1.00 75.69 161 THR A C 1
ATOM 1244 O O . THR A 1 161 ? -11.513 -7.129 32.024 1.00 75.69 161 THR A O 1
ATOM 1247 N N . LEU A 1 162 ? -12.526 -8.833 33.069 1.00 77.62 162 LEU A N 1
ATOM 1248 C CA . LEU A 1 162 ? -11.942 -9.876 32.209 1.00 77.62 162 LEU A CA 1
ATOM 1249 C C . LEU A 1 162 ? -12.280 -9.671 30.725 1.00 77.62 162 LEU A C 1
ATOM 1251 O O . LEU A 1 162 ? -11.421 -9.824 29.859 1.00 77.62 162 LEU A O 1
ATOM 1255 N N . SER A 1 163 ? -13.526 -9.290 30.434 1.00 74.94 163 SER A N 1
ATOM 1256 C CA . SER A 1 163 ? -13.966 -8.992 29.064 1.00 74.94 163 SER A CA 1
ATOM 1257 C C . SER A 1 163 ? -13.247 -7.762 28.501 1.00 74.94 163 SER A C 1
ATOM 1259 O O . SER A 1 163 ? -12.860 -7.740 27.334 1.00 74.94 163 SER A O 1
ATOM 1261 N N . LEU A 1 164 ? -13.015 -6.752 29.344 1.00 77.44 164 LEU A N 1
ATOM 1262 C CA . LEU A 1 164 ? -12.285 -5.546 28.974 1.00 77.44 164 LEU A CA 1
ATOM 1263 C C . LEU A 1 164 ? -10.800 -5.821 28.706 1.00 77.44 164 LEU A C 1
ATOM 1265 O O . LEU A 1 164 ? -10.230 -5.244 27.780 1.00 77.44 164 LEU A O 1
ATOM 1269 N N . ASP A 1 165 ? -10.176 -6.709 29.476 1.00 79.50 165 ASP A N 1
ATOM 1270 C CA . ASP A 1 165 ? -8.786 -7.122 29.267 1.00 79.50 165 ASP A CA 1
ATOM 1271 C C . ASP A 1 165 ? -8.626 -7.873 27.939 1.00 79.50 165 ASP A C 1
ATOM 1273 O O . ASP A 1 165 ? -7.725 -7.561 27.156 1.00 79.50 165 ASP A O 1
ATOM 1277 N N . ALA A 1 166 ? -9.545 -8.796 27.634 1.00 77.94 166 ALA A N 1
ATOM 1278 C CA . ALA A 1 166 ? -9.571 -9.502 26.354 1.00 77.94 166 ALA A CA 1
ATOM 1279 C C . ALA A 1 166 ? -9.781 -8.542 25.168 1.00 77.94 166 ALA A C 1
ATOM 1281 O O . ALA A 1 166 ? -9.054 -8.613 24.172 1.00 77.94 166 ALA A O 1
ATOM 1282 N N . ALA A 1 167 ? -10.716 -7.592 25.291 1.00 77.00 167 ALA A N 1
ATOM 1283 C CA . ALA A 1 167 ? -10.939 -6.562 24.279 1.00 77.00 167 ALA A CA 1
ATOM 1284 C C . ALA A 1 167 ? -9.690 -5.688 24.079 1.00 77.00 167 ALA A C 1
ATOM 1286 O O . ALA A 1 167 ? -9.275 -5.451 22.946 1.00 77.00 167 ALA A O 1
ATOM 1287 N N . ASN A 1 168 ? -9.031 -5.259 25.162 1.00 81.38 168 ASN A N 1
ATOM 1288 C CA . ASN A 1 168 ? -7.784 -4.495 25.082 1.00 81.38 168 ASN A CA 1
ATOM 1289 C C . ASN A 1 168 ? -6.659 -5.287 24.400 1.00 81.38 168 ASN A C 1
ATOM 1291 O O . ASN A 1 168 ? -5.947 -4.717 23.575 1.00 81.38 168 ASN A O 1
ATOM 1295 N N . ALA A 1 169 ? -6.513 -6.582 24.688 1.00 84.44 169 ALA A N 1
ATOM 1296 C CA . ALA A 1 169 ? -5.538 -7.433 24.007 1.00 84.44 169 ALA A CA 1
ATOM 1297 C C . ALA A 1 169 ? -5.806 -7.514 22.492 1.00 84.44 169 ALA A C 1
ATOM 1299 O O . ALA A 1 169 ? -4.880 -7.360 21.693 1.00 84.44 169 ALA A O 1
ATOM 1300 N N . CYS A 1 170 ? -7.070 -7.671 22.085 1.00 83.81 170 CYS A N 1
ATOM 1301 C CA . CYS A 1 170 ? -7.460 -7.672 20.673 1.00 83.81 170 CYS A CA 1
ATOM 1302 C C . CYS A 1 170 ? -7.187 -6.317 19.991 1.00 83.81 170 CYS A C 1
ATOM 1304 O O . CYS A 1 170 ? -6.656 -6.265 18.879 1.00 83.81 170 CYS A O 1
ATOM 1306 N N . LEU A 1 171 ? -7.469 -5.204 20.677 1.00 84.19 171 LEU A N 1
ATOM 1307 C CA . LEU A 1 171 ? -7.195 -3.850 20.184 1.00 84.19 171 LEU A CA 1
ATOM 1308 C C . LEU A 1 171 ? -5.702 -3.594 19.974 1.00 84.19 171 LEU A C 1
ATOM 1310 O O . LEU A 1 171 ? -5.317 -3.016 18.958 1.00 84.19 171 LEU A O 1
ATOM 1314 N N . VAL A 1 172 ? -4.861 -4.041 20.911 1.00 87.38 172 VAL A N 1
ATOM 1315 C CA . VAL A 1 172 ? -3.400 -3.955 20.782 1.00 87.38 172 VAL A CA 1
ATOM 1316 C C . VAL A 1 172 ? -2.928 -4.777 19.586 1.00 87.38 172 VAL A C 1
ATOM 1318 O O . VAL A 1 172 ? -2.239 -4.238 18.725 1.00 87.38 172 VAL A O 1
ATOM 1321 N N . ALA A 1 173 ? -3.373 -6.030 19.463 1.00 86.19 173 ALA A N 1
ATOM 1322 C CA . ALA A 1 173 ? -3.020 -6.877 18.324 1.00 86.19 173 ALA A CA 1
ATOM 1323 C C . ALA A 1 173 ? -3.449 -6.261 16.978 1.00 86.19 173 ALA A C 1
ATOM 1325 O O . ALA A 1 173 ? -2.693 -6.307 16.005 1.00 86.19 173 ALA A O 1
ATOM 1326 N N . THR A 1 174 ? -4.632 -5.640 16.932 1.00 85.06 174 THR A N 1
ATOM 1327 C CA . THR A 1 174 ? -5.145 -4.952 15.737 1.00 85.06 174 THR A CA 1
ATOM 1328 C C . THR A 1 174 ? -4.284 -3.742 15.386 1.00 85.06 174 THR A C 1
ATOM 1330 O O . THR A 1 174 ? -3.894 -3.580 14.230 1.00 85.06 174 THR A O 1
ATOM 1333 N N . ARG A 1 175 ? -3.928 -2.914 16.375 1.00 89.06 175 ARG A N 1
ATOM 1334 C CA . ARG A 1 175 ? -3.025 -1.774 16.174 1.00 89.06 175 ARG A CA 1
ATOM 1335 C C . ARG A 1 175 ? -1.668 -2.234 15.644 1.00 89.06 175 ARG A C 1
ATOM 1337 O O . ARG A 1 175 ? -1.196 -1.696 14.649 1.00 89.06 175 ARG A O 1
ATOM 1344 N N . ASP A 1 176 ? -1.073 -3.253 16.253 1.00 88.00 176 ASP A N 1
ATOM 1345 C CA . ASP A 1 176 ? 0.237 -3.765 15.846 1.00 88.00 176 ASP A CA 1
ATOM 1346 C C . ASP A 1 176 ? 0.191 -4.384 14.429 1.00 88.00 176 ASP A C 1
ATOM 1348 O O . ASP A 1 176 ? 1.179 -4.382 13.690 1.00 88.00 176 ASP A O 1
ATOM 1352 N N . ALA A 1 177 ? -0.957 -4.923 14.004 1.00 85.31 177 ALA A N 1
ATOM 1353 C CA . ALA A 1 177 ? -1.165 -5.363 12.624 1.00 85.31 177 ALA A CA 1
ATOM 1354 C C . ALA A 1 177 ? -1.243 -4.181 11.638 1.00 85.31 177 ALA A C 1
ATOM 1356 O O . ALA A 1 177 ? -0.608 -4.235 10.583 1.00 85.31 177 ALA A O 1
ATOM 1357 N N . LEU A 1 178 ? -1.945 -3.101 11.997 1.00 85.94 178 LEU A N 1
ATOM 1358 C CA . LEU A 1 178 ? -2.026 -1.874 11.193 1.00 85.94 178 LEU A CA 1
ATOM 1359 C C . LEU A 1 178 ? -0.674 -1.180 11.053 1.00 85.94 178 LEU A C 1
ATOM 1361 O O . LEU A 1 178 ? -0.314 -0.727 9.969 1.00 85.94 178 LEU A O 1
ATOM 1365 N N . GLU A 1 179 ? 0.102 -1.117 12.132 1.00 89.06 179 GLU A N 1
ATOM 1366 C CA . GLU A 1 179 ? 1.443 -0.537 12.107 1.00 89.06 179 GLU A CA 1
ATOM 1367 C C . GLU A 1 179 ? 2.369 -1.324 11.175 1.00 89.06 179 GLU A C 1
ATOM 1369 O O . GLU A 1 179 ? 3.063 -0.724 10.353 1.00 89.06 179 GLU A O 1
ATOM 1374 N N . ARG A 1 180 ? 2.304 -2.662 11.206 1.00 85.56 180 ARG A N 1
ATOM 1375 C CA . ARG A 1 180 ? 3.041 -3.515 10.260 1.00 85.56 180 ARG A CA 1
ATOM 1376 C C . ARG A 1 180 ? 2.610 -3.302 8.808 1.00 85.56 180 ARG A C 1
ATOM 1378 O O . ARG A 1 180 ? 3.477 -3.274 7.934 1.00 85.56 180 ARG A O 1
ATOM 1385 N N . ALA A 1 181 ? 1.311 -3.137 8.547 1.00 84.00 181 ALA A N 1
ATOM 1386 C CA . ALA A 1 181 ? 0.799 -2.824 7.211 1.00 84.00 181 ALA A CA 1
ATOM 1387 C C . ALA A 1 181 ? 1.302 -1.452 6.726 1.00 84.00 181 ALA A C 1
ATOM 1389 O O . ALA A 1 181 ? 1.816 -1.331 5.616 1.00 84.00 181 ALA A O 1
ATOM 1390 N N . ARG A 1 182 ? 1.267 -0.431 7.591 1.00 88.75 182 ARG A N 1
ATOM 1391 C CA . ARG A 1 182 ? 1.833 0.896 7.307 1.00 88.75 182 ARG A CA 1
ATOM 1392 C C . ARG A 1 182 ? 3.322 0.834 6.981 1.00 88.75 182 ARG A C 1
ATOM 1394 O O . ARG A 1 182 ? 3.782 1.508 6.063 1.00 88.75 182 ARG A O 1
ATOM 1401 N N . ASP A 1 183 ? 4.090 0.054 7.731 1.00 86.44 183 ASP A N 1
ATOM 1402 C CA . ASP A 1 183 ? 5.526 -0.066 7.492 1.00 86.44 183 ASP A CA 1
ATOM 1403 C C . ASP A 1 183 ? 5.828 -0.838 6.201 1.00 86.44 183 ASP A C 1
ATOM 1405 O O . ASP A 1 183 ? 6.819 -0.541 5.535 1.00 86.44 183 ASP A O 1
ATOM 1409 N N . ALA A 1 184 ? 4.966 -1.780 5.800 1.00 84.00 184 ALA A N 1
ATOM 1410 C CA . ALA A 1 184 ? 5.033 -2.395 4.475 1.00 84.00 184 ALA A CA 1
ATOM 1411 C C . ALA A 1 184 ? 4.780 -1.373 3.359 1.00 84.00 184 ALA A C 1
ATOM 1413 O O . ALA A 1 184 ? 5.606 -1.260 2.459 1.00 84.00 184 ALA A O 1
ATOM 1414 N N . LEU A 1 185 ? 3.730 -0.555 3.480 1.00 87.06 185 LEU A N 1
ATOM 1415 C CA . LEU A 1 185 ? 3.441 0.522 2.526 1.00 87.06 185 LEU A CA 1
ATOM 1416 C C . LEU A 1 185 ? 4.622 1.485 2.353 1.00 87.06 185 LEU A C 1
ATOM 1418 O O . LEU A 1 185 ? 4.943 1.885 1.236 1.00 87.06 185 LEU A O 1
ATOM 1422 N N . LYS A 1 186 ? 5.300 1.841 3.451 1.00 87.88 186 LYS A N 1
ATOM 1423 C CA . LYS A 1 186 ? 6.503 2.684 3.401 1.00 87.88 186 LYS A CA 1
ATOM 1424 C C . LYS A 1 186 ? 7.645 2.017 2.636 1.00 87.88 186 LYS A C 1
ATOM 1426 O O . LYS A 1 186 ? 8.261 2.673 1.802 1.00 87.88 186 LYS A O 1
ATOM 1431 N N . ARG A 1 187 ? 7.904 0.728 2.885 1.00 86.69 187 ARG A N 1
ATOM 1432 C CA . ARG A 1 187 ? 8.930 -0.029 2.149 1.00 86.69 187 ARG A CA 1
ATOM 1433 C C . ARG A 1 187 ? 8.621 -0.092 0.655 1.00 86.69 187 ARG A C 1
ATOM 1435 O O . ARG A 1 187 ? 9.517 0.151 -0.146 1.00 86.69 187 ARG A O 1
ATOM 1442 N N . ASP A 1 188 ? 7.370 -0.353 0.288 1.00 86.06 188 ASP A N 1
ATOM 1443 C CA . ASP A 1 188 ? 6.948 -0.407 -1.117 1.00 86.06 188 ASP A CA 1
ATOM 1444 C C . ASP A 1 188 ? 7.071 0.966 -1.794 1.00 86.06 188 ASP A C 1
ATOM 1446 O O . ASP A 1 188 ? 7.494 1.072 -2.944 1.00 86.06 188 ASP A O 1
ATOM 1450 N N . MET A 1 189 ? 6.779 2.042 -1.061 1.00 87.50 189 MET A N 1
ATOM 1451 C CA . MET A 1 189 ? 6.971 3.407 -1.545 1.00 87.50 189 MET A CA 1
ATOM 1452 C C . MET A 1 189 ? 8.455 3.726 -1.775 1.00 87.50 189 MET A C 1
ATOM 1454 O O . MET A 1 189 ? 8.800 4.354 -2.777 1.00 87.50 189 MET A O 1
ATOM 1458 N N . ASP A 1 190 ? 9.343 3.304 -0.876 1.00 88.12 190 ASP A N 1
ATOM 1459 C CA . ASP A 1 190 ? 10.785 3.498 -1.045 1.00 88.12 190 ASP A CA 1
ATOM 1460 C C . ASP A 1 190 ? 11.345 2.653 -2.198 1.00 88.12 190 ASP A C 1
ATOM 1462 O O . ASP A 1 190 ? 12.202 3.129 -2.946 1.00 88.12 190 ASP A O 1
ATOM 1466 N N . LEU A 1 191 ? 10.797 1.454 -2.421 1.00 87.75 191 LEU A N 1
ATOM 1467 C CA . LEU A 1 191 ? 11.094 0.647 -3.603 1.00 87.75 191 LEU A CA 1
ATOM 1468 C C . LEU A 1 191 ? 10.670 1.361 -4.895 1.00 87.75 191 LEU A C 1
ATOM 1470 O O . LEU A 1 191 ? 11.471 1.454 -5.823 1.00 87.75 191 LEU A O 1
ATOM 1474 N N . ALA A 1 192 ? 9.461 1.928 -4.950 1.00 87.81 192 ALA A N 1
ATOM 1475 C CA . ALA A 1 192 ? 8.994 2.690 -6.110 1.00 87.81 192 ALA A CA 1
ATOM 1476 C C . ALA A 1 192 ? 9.895 3.907 -6.407 1.00 87.81 192 ALA A C 1
ATOM 1478 O O . ALA A 1 192 ? 10.227 4.173 -7.565 1.00 87.81 192 ALA A O 1
ATOM 1479 N N . LYS A 1 193 ? 10.365 4.616 -5.369 1.00 87.75 193 LYS A N 1
ATOM 1480 C CA . LYS A 1 193 ? 11.353 5.704 -5.523 1.00 87.75 193 LYS A CA 1
ATOM 1481 C C . LYS A 1 193 ? 12.680 5.192 -6.085 1.00 87.75 193 LYS A C 1
ATOM 1483 O O . LYS A 1 193 ? 13.254 5.830 -6.966 1.00 87.75 193 LYS A O 1
ATOM 1488 N N . ALA A 1 194 ? 13.166 4.053 -5.592 1.00 88.06 194 ALA A N 1
ATOM 1489 C CA . ALA A 1 194 ? 14.401 3.447 -6.080 1.00 88.06 194 ALA A CA 1
ATOM 1490 C C . ALA A 1 194 ? 14.277 3.029 -7.553 1.00 88.06 194 ALA A C 1
ATOM 1492 O O . ALA A 1 194 ? 15.185 3.294 -8.341 1.00 88.06 194 ALA A O 1
ATOM 1493 N N . ILE A 1 195 ? 13.138 2.451 -7.951 1.00 88.25 195 ILE A N 1
ATOM 1494 C CA . ILE A 1 195 ? 12.848 2.104 -9.348 1.00 88.25 195 ILE A CA 1
ATOM 1495 C C . ILE A 1 195 ? 12.879 3.357 -10.228 1.00 88.25 195 ILE A C 1
ATOM 1497 O O . ILE A 1 195 ? 13.579 3.363 -11.235 1.00 88.25 195 ILE A O 1
ATOM 1501 N N . ALA A 1 196 ? 12.205 4.437 -9.822 1.00 87.94 196 ALA A N 1
ATOM 1502 C CA . ALA A 1 196 ? 12.196 5.694 -10.575 1.00 87.94 196 ALA A CA 1
ATOM 1503 C C . ALA A 1 196 ? 13.605 6.284 -10.779 1.00 87.94 196 ALA A C 1
ATOM 1505 O O . ALA A 1 196 ? 13.913 6.820 -11.842 1.00 87.94 196 ALA A O 1
ATOM 1506 N N . ALA A 1 197 ? 14.475 6.186 -9.769 1.00 87.12 197 ALA A N 1
ATOM 1507 C CA . ALA A 1 197 ? 15.850 6.672 -9.862 1.00 87.12 197 ALA A CA 1
ATOM 1508 C C . ALA A 1 197 ? 16.725 5.775 -10.758 1.00 87.12 197 ALA A C 1
ATOM 1510 O O . ALA A 1 197 ? 17.496 6.260 -11.588 1.00 87.12 197 ALA A O 1
ATOM 1511 N N . THR A 1 198 ? 16.608 4.456 -10.596 1.00 87.75 198 THR A N 1
ATOM 1512 C CA . THR A 1 198 ? 17.434 3.468 -11.309 1.00 87.75 198 THR A CA 1
ATOM 1513 C C . THR A 1 198 ? 17.025 3.283 -12.766 1.00 87.75 198 THR A C 1
ATOM 1515 O O . THR A 1 198 ? 17.897 3.069 -13.609 1.00 87.75 198 THR A O 1
ATOM 1518 N N . SER A 1 199 ? 15.745 3.450 -13.107 1.00 88.31 199 SER A N 1
ATOM 1519 C CA . SER A 1 199 ? 15.265 3.375 -14.492 1.00 88.31 199 SER A CA 1
ATOM 1520 C C . SER A 1 199 ? 15.937 4.412 -15.393 1.00 88.31 199 SER A C 1
ATOM 1522 O O . SER A 1 199 ? 16.226 4.117 -16.550 1.00 88.31 199 SER A O 1
ATOM 1524 N N . GLY A 1 200 ? 16.256 5.599 -14.864 1.00 85.00 200 GLY A N 1
ATOM 1525 C CA . GLY A 1 200 ? 17.008 6.626 -15.587 1.00 85.00 200 GLY A CA 1
ATOM 1526 C C . GLY A 1 200 ? 18.433 6.184 -15.937 1.00 85.00 200 GLY A C 1
ATOM 1527 O O . GLY A 1 200 ? 18.890 6.407 -17.055 1.00 85.00 200 GLY A O 1
ATOM 1528 N N . VAL A 1 201 ? 19.115 5.495 -15.017 1.00 87.31 201 VAL A N 1
ATOM 1529 C CA . VAL A 1 201 ? 20.461 4.942 -15.256 1.00 87.31 201 VAL A CA 1
ATOM 1530 C C . VAL A 1 201 ? 20.414 3.856 -16.328 1.00 87.31 201 VAL A C 1
ATOM 1532 O O . VAL A 1 201 ? 21.202 3.881 -17.272 1.00 87.31 201 VAL A O 1
ATOM 1535 N N . VAL A 1 202 ? 19.451 2.936 -16.221 1.00 87.88 202 VAL A N 1
ATOM 1536 C CA . VAL A 1 202 ? 19.245 1.868 -17.210 1.00 87.88 202 VAL A CA 1
ATOM 1537 C C . VAL A 1 202 ? 18.921 2.453 -18.583 1.00 87.88 202 VAL A C 1
ATOM 1539 O O . VAL A 1 202 ? 19.451 1.988 -19.589 1.00 87.88 202 VAL A O 1
ATOM 1542 N N . ARG A 1 203 ? 18.108 3.513 -18.637 1.00 89.94 203 ARG A N 1
ATOM 1543 C CA . ARG A 1 203 ? 17.778 4.216 -19.882 1.00 89.94 203 ARG A CA 1
ATOM 1544 C C . ARG A 1 203 ? 19.023 4.770 -20.557 1.00 89.94 203 ARG A C 1
ATOM 1546 O O . ARG A 1 203 ? 19.188 4.574 -21.756 1.00 89.94 203 ARG A O 1
ATOM 1553 N N . VAL A 1 204 ? 19.895 5.438 -19.800 1.00 86.88 204 VAL A N 1
ATOM 1554 C CA . VAL A 1 204 ? 21.164 5.954 -20.334 1.00 86.88 204 VAL A CA 1
ATOM 1555 C C . VAL A 1 204 ? 22.012 4.804 -20.868 1.00 86.88 204 VAL A C 1
ATOM 1557 O O . VAL A 1 204 ? 22.455 4.879 -22.006 1.00 86.88 204 VAL A O 1
ATOM 1560 N N . PHE A 1 205 ? 22.176 3.724 -20.100 1.00 86.44 205 PHE A N 1
ATOM 1561 C CA . PHE A 1 205 ? 22.953 2.556 -20.525 1.00 86.44 205 PHE A CA 1
ATOM 1562 C C . PHE A 1 205 ? 22.431 1.937 -21.831 1.00 86.44 205 PHE A C 1
ATOM 1564 O O . PHE A 1 205 ? 23.204 1.707 -22.754 1.00 86.44 205 PHE A O 1
ATOM 1571 N N . ILE A 1 206 ? 21.119 1.711 -21.936 1.00 86.44 206 ILE A N 1
ATOM 1572 C CA . ILE A 1 206 ? 20.491 1.127 -23.132 1.00 86.44 206 ILE A CA 1
ATOM 1573 C C . ILE A 1 206 ? 20.541 2.087 -24.328 1.00 86.44 206 ILE A C 1
ATOM 1575 O O . ILE A 1 206 ? 20.631 1.643 -25.473 1.00 86.44 206 ILE A O 1
ATOM 1579 N N . GLY A 1 207 ? 20.490 3.395 -24.066 1.00 82.88 207 GLY A N 1
ATOM 1580 C CA . GLY A 1 207 ? 20.588 4.445 -25.075 1.00 82.88 207 GLY A CA 1
ATOM 1581 C C . GLY A 1 207 ? 22.013 4.733 -25.555 1.00 82.88 207 GLY A C 1
ATOM 1582 O O . GLY A 1 207 ? 22.174 5.390 -26.582 1.00 82.88 207 GLY A O 1
ATOM 1583 N N . MET A 1 208 ? 23.046 4.258 -24.851 1.00 81.12 208 MET A N 1
ATOM 1584 C CA . MET A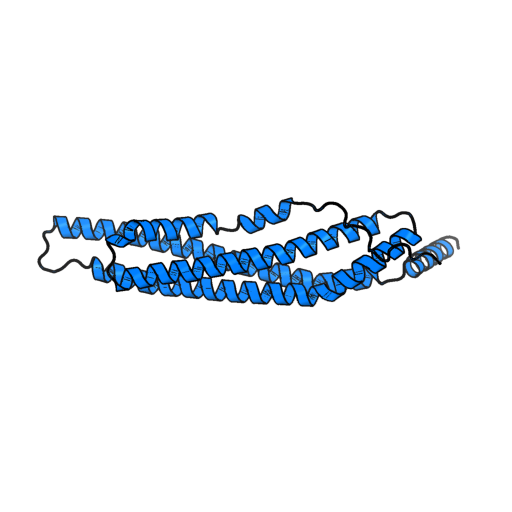 1 208 ? 24.425 4.368 -25.322 1.00 81.12 208 MET A CA 1
ATOM 1585 C C . MET A 1 208 ? 24.637 3.452 -26.525 1.00 81.12 208 MET A C 1
ATOM 1587 O O . MET A 1 208 ? 24.287 2.271 -26.513 1.00 81.12 208 MET A O 1
ATOM 1591 N N . ASP A 1 209 ? 25.226 4.005 -27.581 1.00 62.66 209 ASP A N 1
ATOM 1592 C CA . ASP A 1 209 ? 25.445 3.247 -28.799 1.00 62.66 209 ASP A CA 1
ATOM 1593 C C . ASP A 1 209 ? 26.531 2.184 -28.580 1.00 62.66 209 ASP A C 1
ATOM 1595 O O . ASP A 1 209 ? 27.660 2.481 -28.185 1.00 62.66 209 ASP A O 1
ATOM 1599 N N . THR A 1 210 ? 26.196 0.925 -28.853 1.00 54.44 210 THR A N 1
ATOM 1600 C CA . THR A 1 210 ? 27.081 -0.247 -28.719 1.00 54.44 210 THR A CA 1
ATOM 1601 C C . THR A 1 210 ? 28.358 -0.146 -29.565 1.00 54.44 210 THR A C 1
ATOM 1603 O O . THR A 1 210 ? 29.324 -0.856 -29.291 1.00 54.44 210 THR A O 1
ATOM 1606 N N . LEU A 1 211 ? 28.392 0.755 -30.554 1.00 51.69 211 LEU A N 1
ATOM 1607 C CA . LEU A 1 211 ? 29.587 1.092 -31.336 1.00 51.69 211 LEU A CA 1
ATOM 1608 C C . LEU A 1 211 ? 30.684 1.750 -30.479 1.00 51.69 211 LEU A C 1
ATOM 1610 O O . LEU A 1 211 ? 31.859 1.434 -30.638 1.00 51.69 211 LEU A O 1
ATOM 1614 N N . ALA A 1 212 ? 30.319 2.577 -29.494 1.00 46.84 212 ALA A N 1
ATOM 1615 C CA . ALA A 1 212 ? 31.300 3.241 -28.632 1.00 46.84 212 ALA A CA 1
ATOM 1616 C C . ALA A 1 212 ? 32.036 2.256 -27.703 1.00 46.84 212 ALA A C 1
ATOM 1618 O O . ALA A 1 212 ? 33.204 2.459 -27.379 1.00 46.84 212 ALA A O 1
ATOM 1619 N N . LEU A 1 213 ? 31.381 1.164 -27.295 1.00 46.44 213 LEU A N 1
ATOM 1620 C CA . LEU A 1 213 ? 32.002 0.107 -26.489 1.00 46.44 213 LEU A CA 1
ATOM 1621 C C . LEU A 1 213 ? 32.936 -0.784 -27.322 1.00 46.44 213 LEU A C 1
ATOM 1623 O O . LEU A 1 213 ? 33.999 -1.160 -26.824 1.00 46.44 213 LEU A O 1
ATOM 1627 N N . SER A 1 214 ? 32.594 -1.074 -28.587 1.00 51.97 214 SER A N 1
ATOM 1628 C CA . SER A 1 214 ? 33.476 -1.846 -29.474 1.00 51.97 214 SER A CA 1
ATOM 1629 C C . SER A 1 214 ? 34.710 -1.062 -29.909 1.00 51.97 214 SER A C 1
ATOM 1631 O O . SER A 1 214 ? 35.787 -1.645 -29.977 1.00 51.97 214 SER A O 1
ATOM 1633 N N . ASP A 1 215 ? 34.579 0.244 -30.148 1.00 51.47 215 ASP A N 1
ATOM 1634 C CA . ASP A 1 215 ? 35.687 1.079 -30.626 1.00 51.47 215 ASP A CA 1
ATOM 1635 C C . ASP A 1 215 ? 36.711 1.352 -29.518 1.00 51.47 215 ASP A C 1
ATOM 1637 O O . ASP A 1 215 ? 37.917 1.291 -29.756 1.00 51.47 215 ASP A O 1
ATOM 1641 N N . VAL A 1 216 ? 36.252 1.544 -28.276 1.00 54.91 216 VAL A N 1
ATOM 1642 C CA . VAL A 1 216 ? 37.135 1.662 -27.105 1.00 54.91 216 VAL A CA 1
ATOM 1643 C C . VAL A 1 216 ? 37.837 0.332 -26.816 1.00 54.91 216 VAL A C 1
ATOM 1645 O O . VAL A 1 216 ? 39.047 0.315 -26.594 1.00 54.91 216 VAL A O 1
ATOM 1648 N N . GLN A 1 217 ? 37.135 -0.805 -26.879 1.00 51.72 217 GLN A N 1
ATOM 1649 C CA . GLN A 1 217 ? 37.776 -2.120 -26.737 1.00 51.72 217 GLN A CA 1
ATOM 1650 C C . GLN A 1 217 ? 38.762 -2.423 -27.876 1.00 51.72 217 GLN A C 1
ATOM 1652 O O . GLN A 1 217 ? 39.832 -2.974 -27.618 1.00 51.72 217 GLN A O 1
ATOM 1657 N N . GLN A 1 218 ? 38.456 -2.033 -29.117 1.00 50.34 218 GLN A N 1
ATOM 1658 C CA . GLN A 1 218 ? 39.382 -2.164 -30.244 1.00 50.34 218 GLN A CA 1
ATOM 1659 C C . GLN A 1 218 ? 40.606 -1.252 -30.098 1.00 50.34 218 GLN A C 1
ATOM 1661 O O . GLN A 1 218 ? 41.715 -1.701 -30.381 1.00 50.34 218 GLN A O 1
ATOM 1666 N N . GLN A 1 219 ? 40.453 -0.024 -29.595 1.00 54.97 219 GLN A N 1
ATOM 1667 C CA . GLN A 1 219 ? 41.583 0.863 -29.294 1.00 54.97 219 GLN A CA 1
ATOM 1668 C C . GLN A 1 219 ? 42.487 0.312 -28.185 1.00 54.97 219 GLN A C 1
ATOM 1670 O O . GLN A 1 219 ? 43.706 0.325 -28.344 1.00 54.97 219 GLN A O 1
ATOM 1675 N N . TYR A 1 220 ? 41.924 -0.237 -27.104 1.00 55.28 220 TYR A N 1
ATOM 1676 C CA . TYR A 1 220 ? 42.720 -0.876 -26.047 1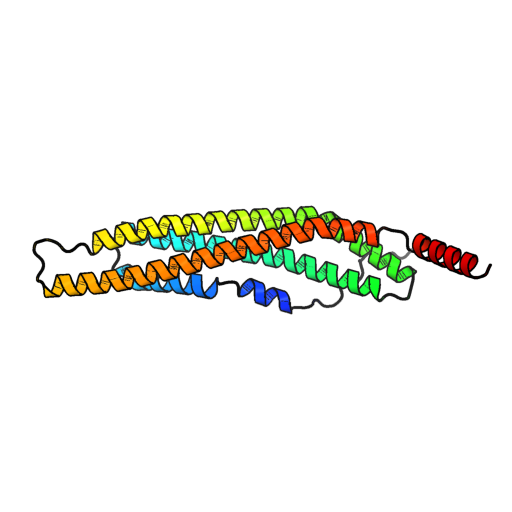.00 55.28 220 TYR A CA 1
ATOM 1677 C C . TYR A 1 220 ? 43.451 -2.135 -26.538 1.00 55.28 220 TYR A C 1
ATOM 1679 O O . TYR A 1 220 ? 44.596 -2.371 -26.158 1.00 55.28 220 TYR A O 1
ATOM 1687 N N . LEU A 1 221 ? 42.831 -2.926 -27.419 1.00 50.31 221 LEU A N 1
ATOM 1688 C CA . LEU A 1 221 ? 43.471 -4.096 -28.035 1.00 50.31 221 LEU A CA 1
ATOM 1689 C C . LEU A 1 221 ? 44.577 -3.727 -29.035 1.00 50.31 221 LEU A C 1
ATOM 1691 O O . LEU A 1 221 ? 45.494 -4.521 -29.238 1.00 50.31 221 LEU A O 1
ATOM 1695 N N . LEU A 1 222 ? 44.502 -2.548 -29.657 1.00 53.66 222 LEU A N 1
ATOM 1696 C CA . LEU A 1 222 ? 45.550 -2.020 -30.534 1.00 53.66 222 LEU A CA 1
ATOM 1697 C C . LEU A 1 222 ? 46.727 -1.447 -29.734 1.00 53.66 222 LEU A C 1
ATOM 1699 O O . LEU A 1 222 ? 47.868 -1.712 -30.090 1.00 53.66 222 LEU A O 1
ATOM 1703 N N . GLN A 1 223 ? 46.467 -0.756 -28.622 1.00 57.53 223 GLN A N 1
ATOM 1704 C CA . GLN A 1 223 ? 47.519 -0.238 -27.735 1.00 57.53 223 GLN A CA 1
ATOM 1705 C C . GLN A 1 223 ? 48.252 -1.334 -26.947 1.00 57.53 223 GLN A C 1
ATOM 1707 O O . GLN A 1 223 ? 49.416 -1.168 -26.618 1.00 57.53 223 GLN A O 1
ATOM 1712 N N . ALA A 1 224 ? 47.609 -2.471 -26.663 1.00 51.44 224 ALA A N 1
ATOM 1713 C CA . ALA A 1 224 ? 48.253 -3.615 -26.008 1.00 51.44 224 ALA A CA 1
ATOM 1714 C C . ALA A 1 224 ? 49.124 -4.476 -26.953 1.00 51.44 224 ALA A C 1
ATOM 1716 O O . ALA A 1 224 ? 49.670 -5.494 -26.523 1.00 51.44 224 ALA A O 1
ATOM 1717 N N . ARG A 1 225 ? 49.198 -4.124 -28.246 1.00 48.94 225 ARG A N 1
ATOM 1718 C CA . ARG A 1 225 ? 50.010 -4.803 -29.274 1.00 48.94 225 ARG A CA 1
ATOM 1719 C C . ARG A 1 225 ? 51.279 -4.035 -29.667 1.00 48.94 225 ARG A C 1
ATOM 1721 O O . ARG A 1 225 ? 52.038 -4.558 -30.483 1.00 48.94 225 ARG A O 1
ATOM 1728 N N . GLU A 1 226 ? 51.490 -2.846 -29.109 1.00 46.28 226 GLU A N 1
ATOM 1729 C CA . GLU A 1 226 ? 52.744 -2.077 -29.173 1.00 46.28 226 GLU A CA 1
ATOM 1730 C C . GLU A 1 226 ? 53.591 -2.331 -27.919 1.00 46.28 226 GLU A C 1
ATOM 1732 O O . GLU A 1 226 ? 54.832 -2.405 -28.064 1.00 46.28 226 GLU A O 1
#

pLDDT: mean 78.35, std 15.29, range [33.81, 95.81]

Organism: Saprolegnia parasitica (strain CBS 223.65) (NCBI:txid695850)

Secondary structure (DSSP, 8-state):
------PPPPPPPP-THHHHHHHTSSHHHHHHHHHHHHHTGGGS-HHHHHHHHHHHHHHHHHHHHHHHHHHHHHHHHHHHHHHHHHHHT---HHHHHHHHHHHHHHHHTHHHHHHHHHHHHHHHHHHHHHHHHHHHHHHHHHHHHH---TTS-HHHHHHHHHHHHHHHHHHHHHHHHHHHHHHHHHHHHHHHHHHHHHHHHHHHHHHS-HHHHHHHHHHHHHHTT-